Protein AF-A0A7C4DF90-F1 (afdb_monomer_lite)

Sequence (223 aa):
EKVYVNFPCPWRKARHQERRITSGDFVETLAAVLERGGTLELATDEDWYAREVKGMFEESPYFVVEDFVEGLQRDIETRYERKWKERGKTNFLIVVRKVQGAHVRRLLEGENEMAHVSFSGKVTWEKLKSLEGRVFKEGDKIFVVKKVYRDGDFLFRVISTDGNFQQQYYLNLSQHGDKWVLKIDEGSDPYRTPAMKWSLRKIMEYLTTDSLPGEVFQDVVDV

Radius of gyration: 24.83 Å; chains: 1; bounding box: 51×29×73 Å

Foldseek 3Di:
DEEEAEAFDLPPDPVCNCVTCLDDCNVQVCLAPADAFYKYKYKHLDPVSLVVSQVVQVPDPFKDWPDKDKADDDPDDDPVSVVCVVVVTIMIIIMIGTHHHHDDDDQQDDDPDWQKFKDADDFDPVLQQVQAQDWDDDPQKIKHQPDWDDDQWIKTWMWIGRNPDIDIFIWTWHDDPRMIMIGGDPVGDDRPGPNNSVVNVVSVCSRCVVPDPDDRPPPPPPD

Secondary structure (DSSP, 8-state):
-EEEEES-----SGGGGGGSTTSSSHHHHHHHHSPTT-EEEEEES-HHHHHHHHHHHHS-TTEEEEEEEES---SS--HHHHHHHHTTPPPEEEEEEE-S------SS-S-----EEEEES---HHHHHTTTT-EEEETTEEEEEEEEEEESEEEEEEEEEETTEEEEEEEEEEEETTEEEEEE-TT------HHHHHHHHHHHHHHHTTS------------

pLDDT: mean 87.06, std 15.18, range [32.41, 98.12]

Structure (mmCIF, N/CA/C/O backbone):
data_AF-A0A7C4DF90-F1
#
_entry.id   AF-A0A7C4DF90-F1
#
loop_
_atom_site.group_PDB
_atom_site.id
_atom_site.type_symbol
_atom_site.label_atom_id
_atom_site.label_alt_id
_atom_site.label_comp_id
_atom_site.label_asym_id
_atom_site.label_entity_id
_atom_site.label_seq_id
_atom_site.pdbx_PDB_ins_code
_atom_site.Cartn_x
_atom_site.Cartn_y
_atom_site.Cartn_z
_atom_site.occupancy
_atom_site.B_iso_or_equiv
_atom_site.auth_seq_id
_atom_site.auth_comp_id
_atom_site.auth_asym_id
_atom_site.auth_atom_id
_atom_site.pdbx_PDB_model_num
ATOM 1 N N . GLU A 1 1 ? -18.799 -6.530 3.593 1.00 91.06 1 GLU A N 1
ATOM 2 C CA . GLU A 1 1 ? -19.657 -6.341 4.784 1.00 91.06 1 GLU A CA 1
ATOM 3 C C . GLU A 1 1 ? -18.946 -5.809 6.037 1.00 91.06 1 GLU A C 1
ATOM 5 O O . GLU A 1 1 ? -19.333 -4.740 6.494 1.00 91.06 1 GLU A O 1
ATOM 10 N N . LYS A 1 2 ? -17.941 -6.485 6.626 1.00 95.75 2 LYS A N 1
ATOM 11 C CA . LYS A 1 2 ? -17.382 -6.087 7.939 1.00 95.75 2 LYS A CA 1
ATOM 12 C C . LYS A 1 2 ? -15.858 -6.210 8.033 1.00 95.75 2 LYS A C 1
ATOM 14 O O . LYS A 1 2 ? -15.284 -7.138 7.470 1.00 95.75 2 LYS A O 1
ATOM 19 N N . VAL A 1 3 ? -15.217 -5.295 8.760 1.00 97.06 3 VAL A N 1
ATOM 20 C CA . VAL A 1 3 ? -13.772 -5.289 9.053 1.00 97.06 3 VAL A CA 1
ATOM 21 C C . VAL A 1 3 ? -13.557 -5.281 10.567 1.00 97.06 3 VAL A C 1
ATOM 23 O O . VAL A 1 3 ? -14.248 -4.571 11.292 1.00 97.06 3 VAL A O 1
ATOM 26 N N . TYR A 1 4 ? -12.576 -6.049 11.045 1.00 95.12 4 TYR A N 1
ATOM 27 C CA . TYR A 1 4 ? -12.196 -6.097 12.457 1.00 95.12 4 TYR A CA 1
ATOM 28 C C . TYR A 1 4 ? -10.727 -5.710 12.627 1.00 95.12 4 TYR A C 1
ATOM 30 O O . TYR A 1 4 ? -9.852 -6.274 11.968 1.00 95.12 4 TYR A O 1
ATOM 38 N N . VAL A 1 5 ? -10.447 -4.801 13.558 1.00 95.94 5 VAL A N 1
ATOM 39 C CA . VAL A 1 5 ? -9.092 -4.401 13.951 1.00 95.94 5 VAL A CA 1
ATOM 40 C C . VAL A 1 5 ? -8.950 -4.622 15.453 1.00 95.94 5 VAL A C 1
ATOM 42 O O . VAL A 1 5 ? -9.498 -3.882 16.259 1.00 95.94 5 VAL A O 1
ATOM 45 N N . ASN A 1 6 ? -8.225 -5.669 15.848 1.00 95.00 6 ASN A N 1
ATOM 46 C CA . ASN A 1 6 ? -8.108 -6.068 17.252 1.00 95.00 6 ASN A CA 1
ATOM 47 C C . ASN A 1 6 ? -6.717 -5.732 17.810 1.00 95.00 6 ASN A C 1
ATOM 49 O O . ASN A 1 6 ? -5.723 -6.309 17.372 1.00 95.00 6 ASN A O 1
ATOM 53 N N . PHE A 1 7 ? -6.669 -4.850 18.811 1.00 94.25 7 PHE A N 1
ATOM 54 C CA . PHE A 1 7 ? -5.484 -4.445 19.582 1.00 94.25 7 PHE A CA 1
ATOM 55 C C . PHE A 1 7 ? -4.277 -4.062 18.709 1.00 94.25 7 PHE A C 1
ATOM 57 O O . PHE A 1 7 ? -3.184 -4.615 18.894 1.00 94.25 7 PHE A O 1
ATOM 64 N N . PRO A 1 8 ? -4.441 -3.139 17.738 1.00 94.38 8 PRO A N 1
ATOM 65 C CA . PRO A 1 8 ? -3.322 -2.695 16.921 1.00 94.38 8 PRO A CA 1
ATOM 66 C C . PRO A 1 8 ? -2.287 -1.983 17.801 1.00 94.38 8 PRO A C 1
ATOM 68 O O . PRO A 1 8 ? -2.618 -1.367 18.814 1.00 94.38 8 PRO A O 1
ATOM 71 N N . CYS A 1 9 ? -1.012 -2.045 17.413 1.00 91.81 9 CYS A N 1
ATOM 72 C CA . CYS A 1 9 ? 0.029 -1.328 18.143 1.00 91.81 9 CYS A CA 1
ATOM 73 C C . CYS A 1 9 ? -0.248 0.187 18.068 1.00 91.81 9 CYS A C 1
ATOM 75 O O . CYS A 1 9 ? -0.241 0.745 16.968 1.00 91.81 9 CYS A O 1
ATOM 77 N N . PRO A 1 10 ? -0.447 0.877 19.204 1.00 88.38 10 PRO A N 1
ATOM 78 C CA . PRO A 1 10 ? -0.927 2.256 19.204 1.00 88.38 10 PRO A CA 1
ATOM 79 C C . PRO A 1 10 ? 0.193 3.263 18.913 1.00 88.38 10 PRO A C 1
ATOM 81 O O . PRO A 1 10 ? -0.074 4.424 18.647 1.00 88.38 10 PRO A O 1
ATOM 84 N N . TRP A 1 11 ? 1.470 2.860 18.984 1.00 91.56 11 TRP A N 1
ATOM 85 C CA . TRP A 1 11 ? 2.624 3.742 18.758 1.00 91.56 11 TRP A CA 1
ATOM 86 C C . TRP A 1 11 ? 2.530 5.089 19.506 1.00 91.56 11 TRP A C 1
ATOM 88 O O . TRP A 1 11 ? 2.393 6.159 18.916 1.00 91.56 11 TRP A O 1
ATOM 98 N N . ARG A 1 12 ? 2.652 5.041 20.840 1.00 86.25 12 ARG A N 1
ATOM 99 C CA . ARG A 1 12 ? 2.509 6.205 21.746 1.00 86.25 12 ARG A CA 1
ATOM 100 C C . ARG A 1 12 ? 3.381 7.423 21.402 1.00 86.25 12 ARG A C 1
ATOM 102 O O . ARG A 1 12 ? 3.016 8.546 21.718 1.00 86.25 12 ARG A O 1
ATOM 109 N N . LYS A 1 13 ? 4.567 7.222 20.819 1.00 86.62 13 LYS A N 1
ATOM 110 C CA . LYS A 1 13 ? 5.497 8.321 20.508 1.00 86.62 13 LYS A CA 1
ATOM 111 C C . LYS A 1 13 ? 5.074 8.996 19.204 1.00 86.62 13 LYS A C 1
ATOM 113 O O . LYS A 1 13 ? 4.998 8.301 18.198 1.00 86.62 13 LYS A O 1
ATOM 118 N N . ALA A 1 14 ? 4.928 10.324 19.203 1.00 85.31 14 ALA A N 1
ATOM 119 C CA . ALA A 1 14 ? 4.525 11.111 18.027 1.00 85.31 14 ALA A CA 1
ATOM 120 C C . ALA A 1 14 ? 5.342 10.779 16.764 1.00 85.31 14 ALA A C 1
ATOM 122 O O . ALA A 1 14 ? 4.786 10.519 15.707 1.00 85.31 14 ALA A O 1
ATOM 123 N N . ARG A 1 15 ? 6.667 10.624 16.896 1.00 87.94 15 ARG A N 1
ATOM 124 C CA . ARG A 1 15 ? 7.560 10.210 15.794 1.00 87.94 15 ARG A CA 1
ATOM 125 C C . ARG A 1 15 ? 7.262 8.834 15.167 1.00 87.94 15 ARG A C 1
ATOM 127 O O . ARG A 1 15 ? 7.927 8.446 14.218 1.00 87.94 15 ARG A O 1
ATOM 134 N N . HIS A 1 16 ? 6.376 8.036 15.760 1.00 88.81 16 HIS A N 1
ATOM 135 C CA . HIS A 1 16 ? 5.957 6.727 15.255 1.00 88.81 16 HIS A CA 1
ATOM 136 C C . HIS A 1 16 ? 4.485 6.722 14.815 1.00 88.81 16 HIS A C 1
ATOM 138 O O . HIS A 1 16 ? 3.969 5.649 14.516 1.00 88.81 16 HIS A O 1
ATOM 144 N N . GLN A 1 17 ? 3.808 7.875 14.802 1.00 85.88 17 GLN A N 1
ATOM 145 C CA . GLN A 1 17 ? 2.392 7.979 14.452 1.00 85.88 17 GLN A CA 1
ATOM 146 C C . GLN A 1 17 ? 2.105 7.357 13.083 1.00 85.88 17 GLN A C 1
ATOM 148 O O . GLN A 1 17 ? 1.231 6.509 12.997 1.00 85.88 17 GLN A O 1
ATOM 153 N N . GLU A 1 18 ? 2.946 7.617 12.078 1.00 86.25 18 GLU A N 1
ATOM 154 C CA . GLU A 1 18 ? 2.845 7.041 10.723 1.00 86.25 18 GLU A CA 1
ATOM 155 C C . GLU A 1 18 ? 2.853 5.501 10.668 1.00 86.25 18 GLU A C 1
ATOM 157 O O . GLU A 1 18 ? 2.521 4.914 9.645 1.00 86.25 18 GLU A O 1
ATOM 162 N N . ARG A 1 19 ? 3.230 4.815 11.756 1.00 89.12 19 ARG A N 1
ATOM 163 C CA . ARG A 1 19 ? 3.214 3.345 11.844 1.00 89.12 19 ARG A CA 1
ATOM 164 C C . ARG A 1 19 ? 1.887 2.782 12.352 1.00 89.12 19 ARG A C 1
ATOM 166 O O . ARG A 1 19 ? 1.742 1.559 12.425 1.00 89.12 19 ARG A O 1
ATOM 173 N N . ARG A 1 20 ? 0.957 3.631 12.801 1.00 93.06 20 ARG A N 1
ATOM 174 C CA . ARG A 1 20 ? -0.379 3.200 13.227 1.00 93.06 20 ARG A CA 1
ATOM 175 C C . ARG A 1 20 ? -1.158 2.778 11.993 1.00 93.06 20 ARG A C 1
ATOM 177 O O . ARG A 1 20 ? -1.135 3.466 10.981 1.00 93.06 20 ARG A O 1
ATOM 184 N N . ILE A 1 21 ? -1.910 1.688 12.115 1.00 92.06 21 ILE A N 1
ATOM 185 C CA . ILE A 1 21 ? -2.818 1.247 11.049 1.00 92.06 21 ILE A CA 1
ATOM 186 C C . ILE A 1 21 ? -3.839 2.331 10.685 1.00 92.06 21 ILE A C 1
ATOM 188 O O . ILE A 1 21 ? -4.249 2.417 9.539 1.00 92.06 21 ILE A O 1
ATOM 192 N N . THR A 1 22 ? -4.203 3.177 11.650 1.00 92.94 22 THR A N 1
ATOM 193 C CA . THR A 1 22 ? -5.170 4.262 11.479 1.00 92.94 22 THR A CA 1
ATOM 194 C C . THR A 1 22 ? -4.570 5.551 10.927 1.00 92.94 22 THR A C 1
ATOM 196 O O . THR A 1 22 ? -5.285 6.532 10.845 1.00 92.94 22 THR A O 1
ATOM 199 N N . SER A 1 23 ? -3.280 5.609 10.587 1.00 88.94 23 SER A N 1
ATOM 200 C CA . SER A 1 23 ? -2.658 6.82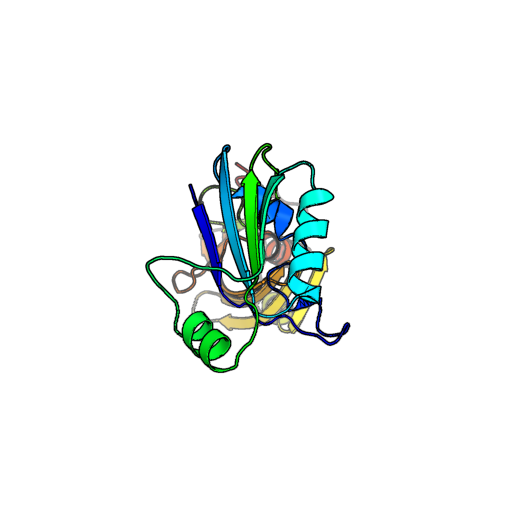1 10.024 1.00 88.94 23 SER A CA 1
ATOM 201 C C . SER A 1 23 ? -2.755 6.901 8.501 1.00 88.94 23 SER A C 1
ATOM 203 O O . SER A 1 23 ? -3.047 5.909 7.836 1.00 88.94 23 SER A O 1
ATOM 205 N N . GLY A 1 24 ? -2.466 8.087 7.955 1.00 86.00 24 GLY A N 1
ATOM 206 C CA . GLY A 1 24 ? -2.543 8.353 6.518 1.00 86.00 24 GLY A CA 1
ATOM 207 C C . GLY A 1 24 ? -3.975 8.227 6.003 1.00 86.00 24 GLY A C 1
ATOM 208 O O . GLY A 1 24 ? -4.915 8.586 6.706 1.00 86.00 24 GLY A O 1
ATOM 209 N N . ASP A 1 25 ? -4.129 7.648 4.816 1.00 88.06 25 ASP A N 1
ATOM 210 C CA . ASP A 1 25 ? -5.410 7.543 4.105 1.00 88.06 25 ASP A CA 1
ATOM 211 C C . ASP A 1 25 ? -6.267 6.354 4.586 1.00 88.06 25 ASP A C 1
ATOM 213 O O . ASP A 1 25 ? -6.979 5.722 3.801 1.00 88.06 25 ASP A O 1
ATOM 217 N N . PHE A 1 26 ? -6.143 5.947 5.857 1.00 92.75 26 PHE A N 1
ATOM 218 C CA . PHE A 1 26 ? -6.808 4.746 6.376 1.00 92.75 26 PHE A CA 1
ATOM 219 C C . PHE A 1 26 ? -8.331 4.840 6.263 1.00 92.75 26 PHE A C 1
ATOM 221 O O . PHE A 1 26 ? -8.975 3.885 5.822 1.00 92.75 26 PHE A O 1
ATOM 228 N N . VAL A 1 27 ? -8.907 5.983 6.645 1.00 94.50 27 VAL A N 1
ATOM 229 C CA . VAL A 1 27 ? -10.359 6.193 6.635 1.00 94.50 27 VAL A CA 1
ATOM 230 C C . VAL A 1 27 ? -10.882 6.174 5.198 1.00 94.50 27 VAL A C 1
ATOM 232 O O . VAL A 1 27 ? -11.837 5.461 4.896 1.00 94.50 27 VAL A O 1
ATOM 235 N N . GLU A 1 28 ? -10.215 6.873 4.285 1.00 93.50 28 GLU A N 1
ATOM 236 C CA . GLU A 1 28 ? -10.525 6.908 2.856 1.00 93.50 28 GLU A CA 1
ATOM 237 C C . GLU A 1 28 ? -10.403 5.515 2.231 1.00 93.50 28 GLU A C 1
ATOM 239 O O . GLU A 1 28 ? -11.296 5.068 1.509 1.00 93.50 28 GLU A O 1
ATOM 244 N N . THR A 1 29 ? -9.324 4.793 2.541 1.00 92.12 29 THR A N 1
ATOM 245 C CA . THR A 1 29 ? -9.081 3.431 2.044 1.00 92.12 29 THR A CA 1
ATOM 246 C C . THR A 1 29 ? -10.178 2.490 2.513 1.00 92.12 29 THR A C 1
ATOM 248 O O . THR A 1 29 ? -10.753 1.756 1.709 1.00 92.12 29 THR A O 1
ATOM 251 N N . LEU A 1 30 ? -10.525 2.544 3.799 1.00 94.75 30 LEU A N 1
ATOM 252 C CA . LEU A 1 30 ? -11.606 1.753 4.367 1.00 94.75 30 LEU A CA 1
ATOM 253 C C . LEU A 1 30 ? -12.951 2.092 3.704 1.00 94.75 30 LEU A C 1
ATOM 255 O O . LEU A 1 30 ? -13.715 1.192 3.350 1.00 94.75 30 LEU A O 1
ATOM 259 N N . ALA A 1 31 ? -13.219 3.379 3.470 1.00 95.19 31 ALA A N 1
ATOM 260 C CA . ALA A 1 31 ? -14.400 3.843 2.751 1.00 95.19 31 ALA A CA 1
ATOM 261 C C . ALA A 1 31 ? -14.413 3.410 1.279 1.00 95.19 31 ALA A C 1
ATOM 263 O O . ALA A 1 31 ? -15.491 3.272 0.709 1.00 95.19 31 ALA A O 1
ATOM 264 N N . ALA A 1 32 ? -13.269 3.172 0.643 1.00 92.12 32 ALA A N 1
ATOM 265 C CA . ALA A 1 32 ? -13.211 2.677 -0.731 1.00 92.12 32 ALA A CA 1
ATOM 266 C C . ALA A 1 32 ? -13.450 1.160 -0.841 1.00 92.12 32 ALA A C 1
ATOM 268 O O . ALA A 1 32 ? -13.897 0.697 -1.891 1.00 92.12 32 ALA A O 1
ATOM 269 N N . VAL A 1 33 ? -13.163 0.386 0.214 1.00 91.69 33 VAL A N 1
ATOM 270 C CA . VAL A 1 33 ? -13.254 -1.090 0.190 1.00 91.69 33 VAL A CA 1
ATOM 271 C C . VAL A 1 33 ? -14.504 -1.655 0.862 1.00 91.69 33 VAL A C 1
ATOM 273 O O . VAL A 1 33 ? -15.001 -2.691 0.430 1.00 91.69 33 VAL A O 1
ATOM 276 N N . LEU A 1 34 ? -15.034 -1.008 1.906 1.00 94.56 34 LEU A N 1
ATOM 277 C CA . LEU A 1 34 ? -16.262 -1.465 2.561 1.00 94.56 34 LEU A CA 1
ATOM 278 C C . LEU A 1 34 ? -17.479 -1.246 1.658 1.00 94.56 34 LEU A C 1
ATOM 280 O O . LEU A 1 34 ? -17.589 -0.237 0.965 1.00 94.56 34 LEU A O 1
ATOM 284 N N . GLU A 1 35 ? -18.454 -2.143 1.714 1.00 94.38 35 GLU A N 1
ATOM 285 C CA . GLU A 1 35 ? -19.769 -1.905 1.113 1.00 94.38 35 GLU A CA 1
ATOM 286 C C . GLU A 1 35 ? -20.521 -0.818 1.888 1.00 94.38 35 GLU A C 1
ATOM 288 O O . GLU A 1 35 ? -20.277 -0.593 3.077 1.00 94.38 35 GLU A O 1
ATOM 293 N N . ARG A 1 36 ? -21.451 -0.123 1.224 1.00 94.88 36 ARG A N 1
ATOM 294 C CA . ARG A 1 36 ? -22.321 0.847 1.904 1.00 94.88 36 ARG A CA 1
ATOM 295 C C . ARG A 1 36 ? -23.110 0.135 3.009 1.00 94.88 36 ARG A C 1
ATOM 297 O O . ARG A 1 36 ? -23.694 -0.912 2.764 1.00 94.88 36 ARG A O 1
ATOM 304 N N . GLY A 1 37 ? -23.130 0.708 4.211 1.00 96.25 37 GLY A N 1
ATOM 305 C CA . GLY A 1 37 ? -23.747 0.099 5.392 1.00 96.25 37 GLY A CA 1
ATOM 306 C C . GLY A 1 37 ? -22.874 -0.934 6.113 1.00 96.25 37 GLY A C 1
ATOM 307 O O . GLY A 1 37 ? -23.264 -1.374 7.195 1.00 96.25 37 GLY A O 1
ATOM 308 N N . GLY A 1 38 ? -21.710 -1.286 5.556 1.00 97.31 38 GLY A N 1
ATOM 309 C CA . GLY A 1 38 ? -20.718 -2.133 6.210 1.00 97.31 38 GLY A CA 1
ATOM 310 C C . GLY A 1 38 ? -20.042 -1.444 7.394 1.00 97.31 38 GLY A C 1
ATOM 311 O O . GLY A 1 38 ? -20.029 -0.212 7.481 1.00 97.31 38 GLY A O 1
ATOM 312 N N . THR A 1 39 ? -19.482 -2.239 8.306 1.00 97.81 39 THR A N 1
ATOM 313 C CA . THR A 1 39 ? -18.956 -1.745 9.586 1.00 97.81 39 THR A CA 1
ATOM 314 C C . THR A 1 39 ? -17.478 -2.058 9.797 1.00 97.81 39 THR A C 1
ATOM 316 O O . THR A 1 39 ? -16.958 -3.071 9.323 1.00 97.81 39 THR A O 1
ATOM 319 N N . LEU A 1 40 ? -16.797 -1.181 10.532 1.00 97.94 40 LEU A N 1
ATOM 320 C CA . LEU A 1 40 ? -15.517 -1.471 11.170 1.00 97.94 40 LEU A CA 1
ATOM 321 C C . LEU A 1 40 ? -15.731 -1.566 12.679 1.00 97.94 40 LEU A C 1
ATOM 323 O O . LEU A 1 40 ? -16.317 -0.671 13.281 1.00 97.94 40 LEU A O 1
ATOM 327 N N . GLU A 1 41 ? -15.176 -2.618 13.273 1.00 96.94 41 GLU A N 1
ATOM 328 C CA . GLU A 1 41 ? -14.998 -2.754 14.715 1.00 96.94 41 GLU A CA 1
ATOM 329 C C . GLU A 1 41 ? -13.514 -2.652 15.066 1.00 96.94 41 GLU A C 1
ATOM 331 O O . GLU A 1 41 ? -12.716 -3.509 14.671 1.00 96.94 41 GLU A O 1
ATOM 336 N N . LEU A 1 42 ? -13.139 -1.620 15.823 1.00 97.31 42 LEU A N 1
ATOM 337 C CA . LEU A 1 42 ? -11.782 -1.457 16.336 1.00 97.31 42 LEU A CA 1
ATOM 338 C C . LEU A 1 42 ? -11.762 -1.635 17.852 1.00 97.31 42 LEU A C 1
ATOM 340 O O . LEU A 1 42 ? -12.351 -0.842 18.580 1.00 97.31 42 LEU A O 1
ATOM 344 N N . ALA A 1 43 ? -11.047 -2.655 18.323 1.00 96.44 43 ALA A N 1
ATOM 345 C CA . ALA A 1 43 ? -10.838 -2.927 19.741 1.00 96.44 43 ALA A CA 1
ATOM 346 C C . ALA A 1 43 ? -9.415 -2.539 20.177 1.00 96.44 43 ALA A C 1
ATOM 348 O O . ALA A 1 43 ? -8.449 -2.830 19.469 1.00 96.44 43 ALA A O 1
ATOM 349 N N . THR A 1 44 ? -9.258 -1.917 21.347 1.00 95.50 44 THR A N 1
ATOM 350 C CA . THR A 1 44 ? -7.947 -1.518 21.901 1.00 95.50 44 THR A CA 1
ATOM 351 C C . THR A 1 44 ? -7.962 -1.457 23.434 1.00 95.50 44 THR A C 1
ATOM 353 O O . THR A 1 44 ? -9.017 -1.274 24.026 1.00 95.50 44 THR A O 1
ATOM 356 N N . ASP A 1 45 ? -6.811 -1.585 24.101 1.00 93.94 45 ASP A N 1
ATOM 357 C CA . ASP A 1 45 ? -6.652 -1.411 25.561 1.00 93.94 45 ASP A CA 1
ATOM 358 C C . ASP A 1 45 ? -6.129 -0.012 25.954 1.00 93.94 45 ASP A C 1
ATOM 360 O O . ASP A 1 45 ? -5.627 0.201 27.059 1.00 93.94 45 ASP A O 1
ATOM 364 N N . GLU A 1 46 ? -6.202 0.946 25.028 1.00 94.56 46 GLU A N 1
ATOM 365 C CA . GLU A 1 46 ? -5.574 2.266 25.131 1.00 94.56 46 GLU A CA 1
ATOM 366 C C . GLU A 1 46 ? -6.596 3.385 24.896 1.00 94.56 46 GLU A C 1
ATOM 368 O O . GLU A 1 46 ? -6.939 3.680 23.753 1.00 94.56 46 GLU A O 1
ATOM 373 N N . ASP A 1 47 ? -7.046 4.031 25.977 1.00 94.88 47 ASP A N 1
ATOM 374 C CA . ASP A 1 47 ? -8.098 5.065 25.962 1.00 94.88 47 ASP A CA 1
ATOM 375 C C . ASP A 1 47 ? -7.802 6.220 24.992 1.00 94.88 47 ASP A C 1
ATOM 377 O O . ASP A 1 47 ? -8.600 6.536 24.113 1.00 94.88 47 ASP A O 1
ATOM 381 N N . TRP A 1 48 ? -6.613 6.818 25.098 1.00 95.12 48 TRP A N 1
ATOM 382 C CA . TRP A 1 48 ? -6.212 7.939 24.243 1.00 95.12 48 TRP A CA 1
ATOM 383 C C . TRP A 1 48 ? -6.225 7.563 22.753 1.00 95.12 48 TRP A C 1
ATOM 385 O O . TRP A 1 48 ? -6.602 8.380 21.918 1.00 95.12 48 TRP A O 1
ATOM 395 N N . TYR A 1 49 ? -5.852 6.321 22.423 1.00 95.44 49 TYR A N 1
ATOM 396 C CA . TYR A 1 49 ? -5.857 5.830 21.049 1.00 95.44 49 TYR A CA 1
ATOM 397 C C . TYR A 1 49 ? -7.289 5.560 20.578 1.00 95.44 49 TYR A C 1
ATOM 399 O O . TYR A 1 49 ? -7.637 5.905 19.455 1.00 95.44 49 TYR A O 1
ATOM 407 N N . ALA A 1 50 ? -8.148 5.021 21.448 1.00 96.25 50 ALA A N 1
ATOM 408 C CA . ALA A 1 50 ? -9.563 4.834 21.147 1.00 96.25 50 ALA A CA 1
ATOM 409 C C . ALA A 1 50 ? -10.261 6.166 20.821 1.00 96.25 50 ALA A C 1
ATOM 411 O O . ALA A 1 50 ? -11.001 6.257 19.840 1.00 96.25 50 ALA A O 1
ATOM 412 N N . ARG A 1 51 ? -9.990 7.212 21.614 1.00 96.38 51 ARG A N 1
ATOM 413 C CA . ARG A 1 51 ? -10.534 8.564 21.405 1.00 96.38 51 ARG A CA 1
ATOM 414 C C . ARG A 1 51 ? -9.993 9.218 20.135 1.00 96.38 51 ARG A C 1
ATOM 416 O O . ARG A 1 51 ? -10.768 9.842 19.418 1.00 96.38 51 ARG A O 1
ATOM 423 N N . GLU A 1 52 ? -8.704 9.044 19.837 1.00 95.31 52 GLU A N 1
ATOM 424 C CA . GLU A 1 52 ? -8.097 9.512 18.583 1.00 95.31 52 GLU A CA 1
ATOM 425 C C . GLU A 1 52 ? -8.795 8.884 17.370 1.00 95.31 52 GLU A C 1
ATOM 427 O O . GLU A 1 52 ? -9.272 9.601 16.497 1.00 95.31 52 GLU A O 1
ATOM 432 N N . VAL A 1 53 ? -8.935 7.554 17.351 1.00 96.12 53 VAL A N 1
ATOM 433 C CA . VAL A 1 53 ? -9.620 6.836 16.266 1.00 96.12 53 VAL A CA 1
ATOM 434 C C . VAL A 1 53 ? -11.071 7.286 16.124 1.00 96.12 53 VAL A C 1
ATOM 436 O O . VAL A 1 53 ? -11.524 7.518 15.006 1.00 96.12 53 VAL A O 1
ATOM 439 N N . LYS A 1 54 ? -11.799 7.432 17.238 1.00 97.25 54 LYS A N 1
ATOM 440 C CA . LYS A 1 54 ? -13.170 7.955 17.223 1.00 97.25 54 LYS A CA 1
ATOM 441 C C . LYS A 1 54 ? -13.227 9.329 16.545 1.00 97.25 54 LYS A C 1
ATOM 443 O O . LYS A 1 54 ? -14.015 9.494 15.621 1.00 97.25 54 LYS A O 1
ATOM 448 N N . GLY A 1 55 ? -12.364 10.264 16.951 1.00 96.69 55 GLY A N 1
ATOM 449 C CA . GLY A 1 55 ? -12.306 11.609 16.371 1.00 96.69 55 GLY A CA 1
ATOM 450 C C . GLY A 1 55 ? -12.040 11.596 14.864 1.00 96.69 55 GLY A C 1
ATOM 451 O O . GLY A 1 55 ? -12.747 12.261 14.116 1.00 96.69 55 GLY A O 1
ATOM 452 N N . MET A 1 56 ? -11.112 10.753 14.398 1.00 95.81 56 MET A N 1
ATOM 453 C CA . MET A 1 56 ? -10.828 10.600 12.963 1.00 95.81 56 MET A CA 1
ATOM 454 C C . MET A 1 56 ? -12.058 10.185 12.144 1.00 95.81 56 MET A C 1
ATOM 456 O O . MET A 1 56 ? -12.242 10.645 11.019 1.00 95.81 56 MET A O 1
ATOM 460 N N . PHE A 1 57 ? -12.897 9.300 12.688 1.00 97.12 57 PHE A N 1
ATOM 461 C CA . PHE A 1 57 ? -14.130 8.887 12.018 1.00 97.12 57 PHE A CA 1
ATOM 462 C C . PHE A 1 57 ? -15.247 9.929 12.132 1.00 97.12 57 PHE A C 1
ATOM 464 O O . PHE A 1 57 ? -16.038 10.037 11.201 1.00 97.12 57 PHE A O 1
ATOM 471 N N . GLU A 1 58 ? -15.306 10.703 13.218 1.00 96.62 58 GLU A N 1
ATOM 472 C CA . GLU A 1 58 ? -16.260 11.814 13.374 1.00 96.62 58 GLU A CA 1
ATOM 473 C C . GLU A 1 58 ? -15.968 12.985 12.429 1.00 96.62 58 GLU A C 1
ATOM 475 O O . GLU A 1 58 ? -16.892 13.652 11.971 1.00 96.62 58 GLU A O 1
ATOM 480 N N . GLU A 1 59 ? -14.697 13.225 12.111 1.00 96.25 59 GLU A N 1
ATOM 481 C CA . GLU A 1 59 ? -14.273 14.255 11.154 1.00 96.25 59 GLU A CA 1
ATOM 482 C C . GLU A 1 59 ? -14.502 13.841 9.689 1.00 96.25 59 GLU A C 1
ATOM 484 O O . GLU A 1 59 ? -14.457 14.676 8.783 1.00 96.25 59 GLU A O 1
ATOM 489 N N . SER A 1 60 ? -14.760 12.556 9.436 1.00 94.69 60 SER A N 1
ATOM 490 C CA . SER A 1 60 ? -14.910 12.010 8.091 1.00 94.69 60 SER A CA 1
ATOM 491 C C . SER A 1 60 ? -16.361 12.041 7.598 1.00 94.69 60 SER A C 1
ATOM 493 O O . SER A 1 60 ? -17.259 11.586 8.303 1.00 94.69 60 SER A O 1
ATOM 495 N N . PRO A 1 61 ? -16.624 12.432 6.336 1.00 95.62 61 PRO A N 1
ATOM 496 C CA . PRO A 1 61 ? -17.963 12.330 5.752 1.00 95.62 61 PRO A CA 1
ATOM 497 C C . PRO A 1 61 ? -18.355 10.888 5.374 1.00 95.62 61 PRO A C 1
ATOM 499 O O . PRO A 1 61 ? -19.499 10.635 4.997 1.00 95.62 61 PRO A O 1
ATOM 502 N N . TYR A 1 62 ? -17.418 9.931 5.410 1.00 96.75 62 TYR A N 1
ATOM 503 C CA . TYR A 1 62 ? -17.648 8.577 4.894 1.00 96.75 62 TYR A CA 1
ATOM 504 C C . TYR A 1 62 ? -18.315 7.636 5.896 1.00 96.75 62 TYR A C 1
ATOM 506 O O . TYR A 1 62 ? -18.933 6.645 5.486 1.00 96.75 62 TYR A O 1
ATOM 514 N N . PHE A 1 63 ? -18.207 7.936 7.190 1.00 97.69 63 PHE A N 1
ATOM 515 C CA . PHE A 1 63 ? -18.625 7.061 8.278 1.00 97.69 63 PHE A CA 1
ATOM 516 C C . PHE A 1 63 ? -19.476 7.794 9.310 1.00 97.69 63 PHE A C 1
ATOM 518 O O . PHE A 1 63 ? -19.419 9.008 9.446 1.00 97.69 63 PHE A O 1
ATOM 525 N N . VAL A 1 64 ? -20.249 7.018 10.064 1.00 97.75 64 VAL A N 1
ATOM 526 C CA . VAL A 1 64 ? -20.886 7.446 11.310 1.00 97.75 64 VAL A CA 1
ATOM 527 C C . VAL A 1 64 ? -20.371 6.540 12.419 1.00 97.75 64 VAL A C 1
ATOM 529 O O . VAL A 1 64 ? -20.316 5.321 12.241 1.00 97.75 64 VAL A O 1
ATOM 532 N N . VAL A 1 65 ? -19.982 7.125 13.552 1.00 97.75 65 VAL A N 1
ATOM 533 C CA . VAL A 1 65 ? -19.671 6.361 14.765 1.00 97.75 65 VAL A CA 1
ATOM 534 C C . VAL A 1 65 ? -20.988 5.885 15.368 1.00 97.75 65 VAL A C 1
ATOM 536 O O . VAL A 1 65 ? -21.791 6.701 15.811 1.00 97.75 65 VAL A O 1
ATOM 539 N N . GLU A 1 66 ? -21.221 4.576 15.339 1.00 96.19 66 GLU A N 1
ATOM 540 C CA . GLU A 1 66 ? -22.429 3.971 15.908 1.00 96.19 66 GLU A CA 1
ATOM 541 C C . GLU A 1 66 ? -22.283 3.780 17.409 1.00 96.19 66 GLU A C 1
ATOM 543 O O . GLU A 1 66 ? -23.166 4.171 18.164 1.00 96.19 66 GLU A O 1
ATOM 548 N N . ASP A 1 67 ? -21.139 3.237 17.831 1.00 95.94 67 ASP A N 1
ATOM 549 C CA . ASP A 1 67 ? -20.885 2.911 19.226 1.00 95.94 67 ASP A CA 1
ATOM 550 C C . ASP A 1 67 ? -19.448 3.236 19.635 1.00 95.94 67 ASP A C 1
ATOM 552 O O . ASP A 1 67 ? -18.485 3.076 18.875 1.00 95.94 67 ASP A O 1
ATOM 556 N N . PHE A 1 68 ? -19.313 3.635 20.898 1.00 96.62 68 PHE A N 1
ATOM 557 C CA . PHE A 1 68 ? -18.053 3.699 21.627 1.00 96.62 68 PHE A CA 1
ATOM 558 C C . PHE A 1 68 ? -18.264 3.033 22.986 1.00 96.62 68 PHE A C 1
ATOM 560 O O . PHE A 1 68 ? -18.902 3.600 23.873 1.00 96.62 68 PHE A O 1
ATOM 567 N N . VAL A 1 69 ? -17.766 1.808 23.137 1.00 95.31 69 VAL A N 1
ATOM 568 C CA . VAL A 1 69 ? -18.005 0.980 24.323 1.00 95.31 69 VAL A CA 1
ATOM 569 C C . VAL A 1 69 ? -16.746 0.922 25.172 1.00 95.31 69 VAL A C 1
ATOM 571 O O . VAL A 1 69 ? -15.698 0.463 24.717 1.00 95.31 69 VAL A O 1
ATOM 574 N N . GLU A 1 70 ? -16.865 1.328 26.432 1.00 93.75 70 GLU A N 1
ATOM 575 C CA . GLU A 1 70 ? -15.851 1.091 27.456 1.00 93.75 70 GLU A CA 1
ATOM 576 C C . GLU A 1 70 ? -16.140 -0.245 28.156 1.00 93.75 70 GLU A C 1
ATOM 578 O O . GLU A 1 70 ? -17.252 -0.501 28.609 1.00 93.75 70 GLU A O 1
ATOM 583 N N . GLY A 1 71 ? -15.139 -1.118 28.242 1.00 87.69 71 GLY A N 1
ATOM 584 C CA . GLY A 1 71 ? -15.271 -2.434 28.864 1.00 87.69 71 GLY A CA 1
ATOM 585 C C . GLY A 1 71 ? -15.847 -3.511 27.943 1.00 87.69 71 GLY A C 1
ATOM 586 O O . GLY A 1 71 ? -16.712 -4.266 28.377 1.00 87.69 71 GLY A O 1
ATOM 587 N N . LEU A 1 72 ? -15.345 -3.614 26.705 1.00 87.19 72 LEU A N 1
ATOM 588 C CA . LEU A 1 72 ? -15.790 -4.585 25.692 1.00 87.19 72 LEU A CA 1
ATOM 589 C C . LEU A 1 72 ? -16.073 -5.996 26.258 1.00 87.19 72 LEU A C 1
ATOM 591 O O . LEU A 1 72 ? -15.185 -6.675 26.789 1.00 87.19 72 LEU A O 1
ATOM 595 N N . GLN A 1 73 ? -17.312 -6.455 26.069 1.00 83.44 73 GLN A N 1
ATOM 596 C CA . GLN A 1 73 ? -17.770 -7.822 26.321 1.00 83.44 73 GLN A CA 1
ATOM 597 C C . GLN A 1 73 ? -18.310 -8.417 25.018 1.00 83.44 73 GLN A C 1
ATOM 599 O O . GLN A 1 73 ? -19.114 -7.782 24.341 1.00 83.44 73 GLN A O 1
ATOM 604 N N . ARG A 1 74 ? -17.870 -9.627 24.669 1.00 84.62 74 ARG A N 1
ATOM 605 C CA . ARG A 1 74 ? -18.395 -10.403 23.538 1.00 84.62 74 ARG A CA 1
ATOM 606 C C . ARG A 1 74 ? -18.208 -11.894 23.792 1.00 84.62 74 ARG A C 1
ATOM 608 O O . ARG A 1 74 ? -17.317 -12.271 24.549 1.00 84.62 74 ARG A O 1
ATOM 615 N N . ASP A 1 75 ? -19.012 -12.716 23.124 1.00 83.31 75 ASP A N 1
ATOM 616 C CA . ASP A 1 75 ? -19.061 -14.170 23.346 1.00 83.31 75 ASP A CA 1
ATOM 617 C C . ASP A 1 75 ? -17.727 -14.873 23.061 1.00 83.31 75 ASP A C 1
ATOM 619 O O . ASP A 1 75 ? -17.355 -15.829 23.741 1.00 83.31 75 ASP A O 1
ATOM 623 N N . ILE A 1 76 ? -16.991 -14.394 22.052 1.00 85.75 76 ILE A N 1
ATOM 624 C CA . ILE A 1 76 ? -15.692 -14.944 21.658 1.00 85.75 76 ILE A CA 1
ATOM 625 C C . ILE A 1 76 ? -14.608 -13.900 21.897 1.00 85.75 76 ILE A C 1
ATOM 627 O O . ILE A 1 76 ? -14.512 -12.900 21.185 1.00 85.75 76 ILE A O 1
ATOM 631 N N . GLU A 1 77 ? -13.749 -14.174 22.875 1.00 88.75 77 GLU A N 1
ATOM 632 C CA . GLU A 1 77 ? -12.639 -13.300 23.237 1.00 88.75 77 GLU A CA 1
ATOM 633 C C . GLU A 1 77 ? -11.320 -13.713 22.573 1.00 88.75 77 GLU A C 1
ATOM 635 O O . GLU A 1 77 ? -10.879 -14.869 22.588 1.00 88.75 77 GLU A O 1
ATOM 640 N N . THR A 1 78 ? -10.605 -12.717 22.074 1.00 89.12 78 THR A N 1
ATOM 641 C CA . THR A 1 78 ? -9.204 -12.818 21.684 1.00 89.12 78 THR A CA 1
ATOM 642 C C . THR A 1 78 ? -8.315 -13.099 22.897 1.00 89.12 78 THR A C 1
ATOM 644 O O . THR A 1 78 ? -8.659 -12.877 24.061 1.00 89.12 78 THR A O 1
ATOM 647 N N . ARG A 1 79 ? -7.091 -13.564 22.630 1.00 89.69 79 ARG A N 1
ATOM 648 C CA . ARG A 1 79 ? -6.060 -13.719 23.665 1.00 89.69 79 ARG A CA 1
ATOM 649 C C . ARG A 1 79 ? -5.750 -12.398 24.386 1.00 89.69 79 ARG A C 1
ATOM 651 O O . ARG A 1 79 ? -5.447 -12.422 25.576 1.00 89.69 79 ARG A O 1
ATOM 658 N N . TYR A 1 80 ? -5.788 -11.270 23.673 1.00 88.00 80 TYR A N 1
ATOM 659 C CA . TYR A 1 80 ? -5.492 -9.956 24.246 1.00 88.00 80 TYR A CA 1
ATOM 660 C C . TYR A 1 80 ? -6.606 -9.480 25.174 1.00 88.00 80 TYR A C 1
ATOM 662 O O . TYR A 1 80 ? -6.293 -9.038 26.273 1.00 88.00 80 TYR A O 1
ATOM 670 N N . GLU A 1 81 ? -7.877 -9.661 24.800 1.00 89.44 81 GLU A N 1
ATOM 671 C CA . GLU A 1 81 ? -9.013 -9.317 25.670 1.00 89.44 81 GLU A CA 1
ATOM 672 C C . GLU A 1 81 ? -8.913 -10.001 27.024 1.00 89.44 81 GLU A C 1
ATOM 674 O O . GLU A 1 81 ? -8.915 -9.312 28.042 1.00 89.44 81 GLU A O 1
ATOM 679 N N . ARG A 1 82 ? -8.722 -11.327 27.027 1.00 89.75 82 ARG A N 1
ATOM 680 C CA . ARG A 1 82 ? -8.531 -12.112 28.254 1.00 89.75 82 ARG A CA 1
ATOM 681 C C . ARG A 1 82 ? -7.358 -11.599 29.079 1.00 89.75 82 ARG A C 1
ATOM 683 O O . ARG A 1 82 ? -7.519 -11.251 30.243 1.00 89.75 82 ARG A O 1
ATOM 690 N N . LYS A 1 83 ? -6.190 -11.458 28.444 1.00 90.44 83 LYS A N 1
ATOM 691 C CA . LYS A 1 83 ? -4.962 -10.983 29.098 1.00 90.44 83 LYS A CA 1
ATOM 692 C C . LYS A 1 83 ? -5.129 -9.601 29.737 1.00 90.44 83 LYS A C 1
ATOM 694 O O . LYS A 1 83 ? -4.536 -9.335 30.781 1.00 90.44 83 LYS A O 1
ATOM 699 N N . TRP A 1 84 ? -5.845 -8.689 29.085 1.00 88.94 84 TRP A N 1
ATOM 700 C CA . TRP A 1 84 ? -6.028 -7.328 29.583 1.00 88.94 84 TRP A CA 1
ATOM 701 C C . TRP A 1 84 ? -7.100 -7.257 30.669 1.00 88.94 84 TRP A C 1
ATOM 703 O O . TRP A 1 84 ? -6.857 -6.604 31.685 1.00 88.94 84 TRP A O 1
ATOM 713 N N . LYS A 1 85 ? -8.193 -8.019 30.536 1.00 86.75 85 LYS A N 1
ATOM 714 C CA . LYS A 1 85 ? -9.203 -8.191 31.591 1.00 86.75 85 LYS A CA 1
ATOM 715 C C . LYS A 1 85 ? -8.597 -8.775 32.870 1.00 86.75 85 LYS A C 1
ATOM 717 O O . LYS A 1 85 ? -8.798 -8.213 33.940 1.00 86.75 85 LYS A O 1
ATOM 722 N N . GLU A 1 86 ? -7.769 -9.817 32.762 1.00 90.25 86 GLU A N 1
ATOM 723 C CA . GLU A 1 86 ? -7.030 -10.405 33.897 1.00 90.25 86 GLU A CA 1
ATOM 724 C C . GLU A 1 86 ? -6.119 -9.394 34.614 1.00 90.25 86 GLU A C 1
ATOM 726 O O . GLU A 1 86 ? -5.838 -9.528 35.802 1.00 90.25 86 GLU A O 1
ATOM 731 N N . ARG A 1 87 ? -5.653 -8.364 33.900 1.00 90.62 87 ARG A N 1
ATOM 732 C CA . ARG A 1 87 ? -4.817 -7.283 34.443 1.00 90.62 87 ARG A CA 1
ATOM 733 C C . ARG A 1 87 ? -5.625 -6.078 34.928 1.00 90.62 87 ARG A C 1
ATOM 735 O O . ARG A 1 87 ? -5.023 -5.057 35.251 1.00 90.62 87 ARG A O 1
ATOM 742 N N . GLY A 1 88 ? -6.955 -6.169 34.936 1.00 88.75 88 GLY A N 1
ATOM 743 C CA . GLY A 1 88 ? -7.845 -5.074 35.321 1.00 88.75 88 GLY A CA 1
ATOM 744 C C . GLY A 1 88 ? -7.810 -3.881 34.364 1.00 88.75 88 GLY A C 1
ATOM 745 O O . GLY A 1 88 ? -8.148 -2.772 34.767 1.00 88.75 88 GLY A O 1
ATOM 746 N N . LYS A 1 89 ? -7.367 -4.074 33.114 1.00 88.81 89 LYS A N 1
ATOM 747 C CA . LYS A 1 89 ? -7.403 -3.018 32.098 1.00 88.81 89 LYS A CA 1
ATOM 748 C C . LYS A 1 89 ? -8.772 -2.955 31.425 1.00 88.81 89 LYS A C 1
ATOM 750 O O . LYS A 1 89 ? -9.355 -3.985 31.087 1.00 88.81 89 LYS A O 1
ATOM 755 N N . THR A 1 90 ? -9.219 -1.737 31.144 1.00 92.00 90 THR A N 1
ATOM 756 C CA . THR A 1 90 ? -10.400 -1.476 30.318 1.00 92.00 90 THR A CA 1
ATOM 757 C C . THR A 1 90 ? -10.059 -1.649 28.839 1.00 92.00 90 THR A C 1
ATOM 759 O O . THR A 1 90 ? -9.107 -1.049 28.343 1.00 92.00 90 THR A O 1
ATOM 762 N N . ASN A 1 91 ? -10.856 -2.454 28.134 1.00 93.62 91 ASN A N 1
ATOM 763 C CA . ASN A 1 91 ? -10.822 -2.544 26.675 1.00 93.62 91 ASN A CA 1
ATOM 764 C C . ASN A 1 91 ? -11.897 -1.628 26.089 1.00 93.62 91 ASN A C 1
ATOM 766 O O . ASN A 1 91 ? -13.015 -1.599 26.595 1.00 93.62 91 ASN A O 1
ATOM 770 N N . PHE A 1 92 ? -11.583 -0.948 25.001 1.00 96.06 92 PHE A N 1
ATOM 771 C CA . PHE A 1 92 ? -12.465 -0.042 24.280 1.00 96.06 92 PHE A CA 1
ATOM 772 C C . PHE A 1 92 ? -12.846 -0.667 22.941 1.00 96.06 92 PHE A C 1
ATOM 774 O O . PHE A 1 92 ? -12.001 -1.308 22.312 1.00 96.06 92 PHE A O 1
ATOM 781 N N . LEU A 1 93 ? -14.086 -0.465 22.501 1.00 96.94 93 LEU A N 1
ATOM 782 C CA . LEU A 1 93 ? -14.563 -0.818 21.164 1.00 96.94 93 LEU A CA 1
ATOM 783 C C . LEU A 1 93 ? -15.125 0.428 20.483 1.00 96.94 93 LEU A C 1
ATOM 785 O O . LEU A 1 93 ? -15.995 1.088 21.043 1.00 96.94 93 LEU A O 1
ATOM 789 N N . ILE A 1 94 ? -14.664 0.709 19.268 1.00 97.69 94 ILE A N 1
ATOM 790 C CA . ILE A 1 94 ? -15.286 1.682 18.369 1.00 97.69 94 ILE A CA 1
ATOM 791 C C . ILE A 1 94 ? -15.974 0.912 17.247 1.00 97.69 94 ILE A C 1
ATOM 793 O O . ILE A 1 94 ? -15.331 0.093 16.584 1.00 97.69 94 ILE A O 1
ATOM 797 N N . VAL A 1 95 ? -17.258 1.190 17.026 1.00 97.69 95 VAL A N 1
ATOM 798 C CA . VAL A 1 95 ? -18.024 0.669 15.891 1.00 97.69 95 VAL A CA 1
ATOM 799 C C . VAL A 1 95 ? -18.377 1.830 14.981 1.00 97.69 95 VAL A C 1
ATOM 801 O O . VAL A 1 95 ? -19.014 2.792 15.408 1.00 97.69 95 VAL A O 1
ATOM 804 N N . VAL A 1 96 ? -17.962 1.749 13.721 1.00 97.94 96 VAL A N 1
ATOM 805 C CA . VAL A 1 96 ? -18.289 2.761 12.711 1.00 97.94 96 VAL A CA 1
ATOM 806 C C . VAL A 1 96 ? -18.971 2.116 11.520 1.00 97.94 96 VAL A C 1
ATOM 808 O O . VAL A 1 96 ? -18.575 1.032 11.086 1.00 97.94 96 VAL A O 1
ATOM 811 N N . ARG A 1 97 ? -19.979 2.788 10.964 1.00 98.12 97 ARG A N 1
ATOM 812 C CA . ARG A 1 97 ? -20.717 2.339 9.781 1.00 98.12 97 ARG A CA 1
ATOM 813 C C . ARG A 1 97 ? -20.449 3.246 8.598 1.00 98.12 97 ARG A C 1
ATOM 815 O O . ARG A 1 97 ? -20.559 4.464 8.704 1.00 98.12 97 ARG A O 1
ATOM 822 N N . LYS A 1 98 ? -20.152 2.647 7.445 1.00 97.81 98 LYS A N 1
ATOM 823 C CA . LYS A 1 98 ? -19.977 3.378 6.191 1.00 97.81 98 LYS A CA 1
ATOM 824 C C . LYS A 1 98 ? -21.317 3.930 5.700 1.00 97.81 98 LYS A C 1
ATOM 826 O O . LYS A 1 98 ? -22.231 3.159 5.397 1.00 97.81 98 LYS A O 1
ATOM 831 N N . VAL A 1 99 ? -21.399 5.245 5.521 1.00 96.75 99 VAL A N 1
ATOM 832 C CA . VAL A 1 99 ? -22.574 5.943 4.967 1.00 96.75 99 VAL A CA 1
ATOM 833 C C . VAL A 1 99 ? -22.340 6.469 3.552 1.00 96.75 99 VAL A C 1
ATOM 835 O O . VAL A 1 99 ? -23.282 6.526 2.757 1.00 96.75 99 VAL A O 1
ATOM 838 N N . GLN A 1 100 ? -21.088 6.764 3.200 1.00 92.69 100 GLN A N 1
ATOM 839 C CA . GLN A 1 100 ? -20.704 7.298 1.896 1.00 92.69 100 GLN A CA 1
ATOM 840 C C . GLN A 1 100 ? -19.442 6.603 1.365 1.00 92.69 100 GLN A C 1
ATOM 842 O O . GLN A 1 100 ? -18.587 6.151 2.121 1.00 92.69 100 GLN A O 1
ATOM 847 N N . GLY A 1 101 ? -19.353 6.456 0.041 1.00 86.94 101 GLY A N 1
ATOM 848 C CA . GLY A 1 101 ? -18.159 5.940 -0.628 1.00 86.94 101 GLY A CA 1
ATOM 849 C C . GLY A 1 101 ? -17.078 7.004 -0.761 1.00 86.94 101 GLY A C 1
ATOM 850 O O . GLY A 1 101 ? -17.385 8.152 -1.074 1.00 86.94 101 GLY A O 1
ATOM 851 N N . ALA A 1 102 ? -15.826 6.598 -0.575 1.00 86.31 102 ALA A N 1
ATOM 852 C CA . ALA A 1 102 ? -14.671 7.373 -1.004 1.00 86.31 102 ALA A CA 1
ATOM 853 C C . ALA A 1 102 ? -14.163 6.828 -2.341 1.00 86.31 102 ALA A C 1
ATOM 855 O O . ALA A 1 102 ? -14.226 5.620 -2.594 1.00 86.31 102 ALA A O 1
ATOM 856 N N . HIS A 1 103 ? -13.638 7.715 -3.183 1.00 81.19 103 HIS A N 1
ATOM 857 C CA . HIS A 1 103 ? -12.825 7.313 -4.320 1.00 81.19 103 HIS A CA 1
ATOM 858 C C . HIS A 1 103 ? -11.361 7.455 -3.918 1.00 81.19 103 HIS A C 1
ATOM 860 O O . HIS A 1 103 ? -10.885 8.562 -3.679 1.00 81.19 103 HIS A O 1
ATOM 866 N N . VAL A 1 104 ? -10.662 6.329 -3.819 1.00 77.62 104 VAL A N 1
ATOM 867 C CA . VAL A 1 104 ? -9.220 6.304 -3.579 1.00 77.62 104 VAL A CA 1
ATOM 868 C C . VAL A 1 104 ? -8.559 5.895 -4.877 1.00 77.62 104 VAL A C 1
ATOM 870 O O . VAL A 1 104 ? -8.918 4.861 -5.447 1.00 77.62 104 VAL A O 1
ATOM 873 N N . ARG A 1 105 ? -7.600 6.706 -5.332 1.00 70.19 105 ARG A N 1
ATOM 874 C CA . ARG A 1 105 ? -6.770 6.370 -6.485 1.00 70.19 105 ARG A CA 1
ATOM 875 C C . ARG A 1 105 ? -6.057 5.059 -6.186 1.00 70.19 105 ARG A C 1
ATOM 877 O O . ARG A 1 105 ? -5.304 4.967 -5.214 1.00 70.19 105 ARG A O 1
ATOM 884 N N . ARG A 1 106 ? -6.303 4.034 -6.993 1.00 72.19 106 ARG A N 1
ATOM 885 C CA . ARG A 1 106 ? -5.648 2.742 -6.792 1.00 72.19 106 ARG A CA 1
ATOM 886 C C . ARG A 1 106 ? -4.327 2.781 -7.533 1.00 72.19 106 ARG A C 1
ATOM 888 O O . ARG A 1 106 ? -4.262 3.160 -8.693 1.00 72.19 106 ARG A O 1
ATOM 895 N N . LEU A 1 107 ? -3.254 2.361 -6.868 1.00 69.56 107 LEU A N 1
ATOM 896 C CA . LEU A 1 107 ? -1.956 2.247 -7.536 1.00 69.56 107 LEU A CA 1
ATOM 897 C C . LEU A 1 107 ? -2.007 1.245 -8.705 1.00 69.56 107 LEU A C 1
ATOM 899 O O . LEU A 1 107 ? -1.244 1.343 -9.661 1.00 69.56 107 LEU A O 1
ATOM 903 N N . LEU A 1 108 ? -2.924 0.285 -8.608 1.00 70.75 108 LEU A N 1
ATOM 904 C CA . LEU A 1 108 ? -3.242 -0.695 -9.632 1.00 70.75 108 LEU A CA 1
ATOM 905 C C . LEU A 1 108 ? -4.590 -0.305 -10.243 1.00 70.75 108 LEU A C 1
ATOM 907 O O . LEU A 1 108 ? -5.645 -0.672 -9.726 1.00 70.75 108 LEU A O 1
ATOM 911 N N . GLU A 1 109 ? -4.538 0.504 -11.295 1.00 54.34 109 GLU A N 1
ATOM 912 C CA . GLU A 1 109 ? -5.676 0.837 -12.155 1.00 54.34 109 GLU A CA 1
ATOM 913 C C . GLU A 1 109 ? -5.528 0.061 -13.475 1.00 54.34 109 GLU A C 1
ATOM 915 O O . GLU A 1 109 ? -4.459 0.095 -14.097 1.00 54.34 109 GLU A O 1
ATOM 920 N N . GLY A 1 110 ? -6.592 -0.639 -13.885 1.00 49.84 110 GLY A N 1
ATOM 921 C CA . GLY A 1 110 ? -6.699 -1.298 -15.194 1.00 49.84 110 GLY A CA 1
ATOM 922 C C . GLY A 1 110 ? -6.520 -2.820 -15.194 1.00 49.84 110 GLY A C 1
ATOM 923 O O . GLY A 1 110 ? -6.017 -3.416 -14.237 1.00 49.84 110 GLY A O 1
ATOM 924 N N . GLU A 1 111 ? -6.983 -3.442 -16.280 1.00 48.62 111 GLU A N 1
ATOM 925 C CA . GLU A 1 111 ? -6.838 -4.873 -16.554 1.00 48.62 111 GLU A CA 1
ATOM 926 C C . GLU A 1 111 ? -5.353 -5.268 -16.677 1.00 48.62 111 GLU A C 1
ATOM 928 O O . GLU A 1 111 ? -4.480 -4.451 -16.975 1.00 48.62 111 GLU A O 1
ATOM 933 N N . ASN A 1 112 ? -5.058 -6.543 -16.411 1.00 50.12 112 ASN A N 1
ATOM 934 C CA . ASN A 1 112 ? -3.725 -7.160 -16.453 1.00 50.12 112 ASN A CA 1
ATOM 935 C C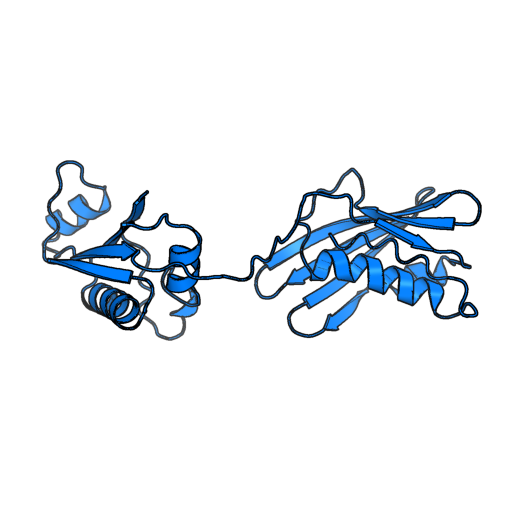 . ASN A 1 112 ? -3.174 -7.284 -17.895 1.00 50.12 112 ASN A C 1
ATOM 937 O O . ASN A 1 112 ? -2.627 -8.320 -18.273 1.00 50.12 112 ASN A O 1
ATOM 941 N N . GLU A 1 113 ? -3.325 -6.262 -18.735 1.00 52.47 113 GLU A N 1
ATOM 942 C CA . GLU A 1 113 ? -2.769 -6.289 -20.083 1.00 52.47 113 GLU A CA 1
ATOM 943 C C . GLU A 1 113 ? -1.233 -6.219 -20.051 1.00 52.47 113 GLU A C 1
ATOM 945 O O . GLU A 1 113 ? -0.604 -5.579 -19.197 1.00 52.47 113 GLU A O 1
ATOM 950 N N . MET A 1 114 ? -0.605 -6.944 -20.980 1.00 58.31 114 MET A N 1
ATOM 951 C CA . MET A 1 114 ? 0.848 -7.069 -21.064 1.00 58.31 114 MET A CA 1
ATOM 952 C C . MET A 1 114 ? 1.492 -5.729 -21.434 1.00 58.31 114 MET A C 1
ATOM 954 O O . MET A 1 114 ? 1.532 -5.346 -22.603 1.00 58.31 114 MET A O 1
ATOM 958 N N . ALA A 1 115 ? 2.070 -5.047 -20.444 1.00 70.06 115 ALA A N 1
ATOM 959 C CA . ALA A 1 115 ? 2.846 -3.834 -20.669 1.00 70.06 115 ALA A CA 1
ATOM 960 C C . ALA A 1 115 ? 4.122 -4.149 -21.474 1.00 70.06 115 ALA A C 1
ATOM 962 O O . ALA A 1 115 ? 5.070 -4.754 -20.963 1.00 70.06 115 ALA A O 1
ATOM 963 N N . HIS A 1 116 ? 4.145 -3.719 -22.732 1.00 84.00 116 HIS A N 1
ATOM 964 C CA . HIS A 1 116 ? 5.306 -3.772 -23.610 1.00 84.00 116 HIS A CA 1
ATOM 965 C C . HIS A 1 116 ? 5.389 -2.485 -24.430 1.00 84.00 116 HIS A C 1
ATOM 967 O O . HIS A 1 116 ? 4.407 -1.760 -24.573 1.00 84.00 116 HIS A O 1
ATOM 973 N N . VAL A 1 117 ? 6.576 -2.184 -24.942 1.00 87.12 117 VAL A N 1
ATOM 974 C CA . VAL A 1 117 ? 6.796 -1.082 -25.880 1.00 87.12 117 VAL A CA 1
ATOM 975 C C . VAL A 1 117 ? 7.621 -1.590 -27.052 1.00 87.12 117 VAL A C 1
ATOM 977 O O . VAL A 1 117 ? 8.553 -2.377 -26.869 1.00 87.12 117 VAL A O 1
ATOM 980 N N . SER A 1 118 ? 7.276 -1.152 -28.261 1.00 89.25 118 SER A N 1
ATOM 981 C CA . SER A 1 118 ? 8.026 -1.479 -29.471 1.00 89.25 118 SER A CA 1
ATOM 982 C C . SER A 1 118 ? 8.529 -0.209 -30.144 1.00 89.25 118 SER A C 1
ATOM 984 O O . SER A 1 118 ? 7.836 0.805 -30.167 1.00 89.25 118 SER A O 1
ATOM 986 N N . PHE A 1 119 ? 9.758 -0.239 -30.653 1.00 87.81 119 PHE A N 1
ATOM 987 C CA . PHE A 1 119 ? 10.370 0.919 -31.298 1.00 87.81 119 PHE A CA 1
ATOM 988 C C . PHE A 1 119 ? 11.381 0.500 -32.360 1.00 87.81 119 PHE A C 1
ATOM 990 O O . PHE A 1 119 ? 11.937 -0.597 -32.323 1.00 87.81 119 PHE A O 1
ATOM 997 N N . SER A 1 120 ? 11.637 1.401 -33.303 1.00 86.88 120 SER A N 1
ATOM 998 C CA . SER A 1 120 ? 12.681 1.233 -34.316 1.00 86.88 120 SER A CA 1
ATOM 999 C C . SER A 1 120 ? 13.865 2.128 -33.969 1.00 86.88 120 SER A C 1
ATOM 1001 O O . SER A 1 120 ? 13.690 3.221 -33.432 1.00 86.88 120 SER A O 1
ATOM 1003 N N . GLY A 1 121 ? 15.081 1.678 -34.261 1.00 82.62 121 GLY A N 1
ATOM 1004 C CA . GLY A 1 121 ? 16.281 2.469 -34.007 1.00 82.62 121 GLY A CA 1
ATOM 1005 C C . GLY A 1 121 ? 17.526 1.623 -33.795 1.00 82.62 121 GLY A C 1
ATOM 1006 O O . GLY A 1 121 ? 17.478 0.395 -33.699 1.00 82.62 121 GLY A O 1
ATOM 1007 N N . LYS A 1 122 ? 18.672 2.302 -33.715 1.00 83.81 122 LYS A N 1
ATOM 1008 C CA . LYS A 1 122 ? 19.958 1.650 -33.478 1.00 83.81 122 LYS A CA 1
ATOM 1009 C C . LYS A 1 122 ? 20.219 1.542 -31.978 1.00 83.81 122 LYS A C 1
ATOM 1011 O O . LYS A 1 122 ? 20.599 2.516 -31.334 1.00 83.81 122 LYS A O 1
ATOM 1016 N N . VAL A 1 123 ? 20.061 0.338 -31.436 1.00 87.38 123 VAL A N 1
ATOM 1017 C CA . VAL A 1 123 ? 20.430 0.022 -30.053 1.00 87.38 123 VAL A CA 1
ATOM 1018 C C . VAL A 1 123 ? 21.861 -0.509 -30.032 1.00 87.38 123 VAL A C 1
ATOM 1020 O O . VAL A 1 123 ? 22.175 -1.497 -30.693 1.00 87.38 123 VAL A O 1
ATOM 1023 N N . THR A 1 124 ? 22.745 0.152 -29.284 1.00 89.56 124 THR A N 1
ATOM 1024 C CA . THR A 1 124 ? 24.129 -0.301 -29.082 1.00 89.56 124 THR A CA 1
ATOM 1025 C C . THR A 1 124 ? 24.343 -0.780 -27.654 1.00 89.56 124 THR A C 1
ATOM 1027 O O . THR A 1 124 ? 23.689 -0.318 -26.715 1.00 89.56 124 THR A O 1
ATOM 1030 N N . TRP A 1 125 ? 25.291 -1.701 -27.473 1.00 89.19 125 TRP A N 1
ATOM 1031 C CA . TRP A 1 125 ? 25.631 -2.222 -26.152 1.00 89.19 125 TRP A CA 1
ATOM 1032 C C . TRP A 1 125 ? 26.118 -1.121 -25.204 1.00 89.19 125 TRP A C 1
ATOM 1034 O O . TRP A 1 125 ? 25.755 -1.117 -24.032 1.00 89.19 125 TRP A O 1
ATOM 1044 N N . GLU A 1 126 ? 26.876 -0.147 -25.704 1.00 89.75 126 GLU A N 1
ATOM 1045 C CA . GLU A 1 126 ? 27.385 0.975 -24.913 1.00 89.75 126 GLU A CA 1
ATOM 1046 C C . GLU A 1 126 ? 26.235 1.819 -24.351 1.00 89.75 126 GLU A C 1
ATOM 1048 O O . GLU A 1 126 ? 26.258 2.210 -23.183 1.00 89.75 126 GLU A O 1
ATOM 1053 N N . LYS A 1 127 ? 25.197 2.041 -25.165 1.00 89.69 127 LYS A N 1
ATOM 1054 C CA . LYS A 1 127 ? 24.000 2.795 -24.782 1.00 89.69 127 LYS A CA 1
ATOM 1055 C C . LYS A 1 127 ? 23.106 2.019 -23.815 1.00 89.69 127 LYS A C 1
ATOM 1057 O O . LYS A 1 127 ? 22.503 2.602 -22.922 1.00 89.69 127 LYS A O 1
ATOM 1062 N N . LEU A 1 128 ? 23.044 0.697 -23.951 1.00 92.38 128 LEU A N 1
ATOM 1063 C CA . LEU A 1 128 ? 22.375 -0.162 -22.974 1.00 92.38 128 LEU A CA 1
ATOM 1064 C C . LEU A 1 128 ? 23.120 -0.148 -21.639 1.00 92.38 128 LEU A C 1
ATOM 1066 O O . LEU A 1 128 ? 22.518 0.024 -20.583 1.00 92.38 128 LEU A O 1
ATOM 1070 N N . LYS A 1 129 ? 24.448 -0.275 -21.676 1.00 92.50 129 LYS A N 1
ATOM 1071 C CA . LYS A 1 129 ? 25.276 -0.307 -20.473 1.00 92.50 129 LYS A CA 1
ATOM 1072 C C . LYS A 1 129 ? 25.293 1.034 -19.740 1.00 92.50 129 LYS A C 1
ATOM 1074 O O . LYS A 1 129 ? 25.373 1.038 -18.515 1.00 92.50 129 LYS A O 1
ATOM 1079 N N . SER A 1 130 ? 25.140 2.158 -20.447 1.00 93.00 130 SER A N 1
ATOM 1080 C CA . SER A 1 130 ? 25.055 3.493 -19.837 1.00 93.00 130 SER A CA 1
ATOM 1081 C C . SER A 1 130 ? 23.785 3.727 -19.008 1.00 93.00 130 SER A C 1
ATOM 1083 O O . SER A 1 130 ? 23.731 4.714 -18.266 1.00 93.00 130 SER A O 1
ATOM 1085 N N . LEU A 1 131 ? 22.770 2.858 -19.119 1.00 92.50 131 LEU A N 1
ATOM 1086 C CA . LEU A 1 131 ? 21.592 2.868 -18.249 1.00 92.50 131 LEU A CA 1
ATOM 1087 C C . LEU A 1 131 ? 21.887 2.280 -16.865 1.00 92.50 131 LEU A C 1
ATOM 1089 O O . LEU A 1 131 ? 21.196 2.623 -15.910 1.00 92.50 131 LEU A O 1
ATOM 1093 N N . GLU A 1 132 ? 22.901 1.424 -16.724 1.00 95.00 132 GLU A N 1
ATOM 1094 C CA . GLU A 1 132 ? 23.218 0.791 -15.445 1.00 95.00 132 GLU A CA 1
ATOM 1095 C C . GLU A 1 132 ? 23.570 1.829 -14.369 1.00 95.00 132 GLU A C 1
ATOM 1097 O O . GLU A 1 132 ? 24.419 2.697 -14.550 1.00 95.00 132 GLU A O 1
ATOM 1102 N N . GLY A 1 133 ? 22.885 1.746 -13.231 1.00 91.44 133 GLY A N 1
ATOM 1103 C CA . GLY A 1 133 ? 23.004 2.684 -12.120 1.00 91.44 133 GLY A CA 1
ATOM 1104 C C . GLY A 1 133 ? 22.216 3.986 -12.292 1.00 91.44 133 GLY A C 1
ATOM 1105 O O . GLY A 1 133 ? 22.110 4.734 -11.318 1.00 91.44 133 GLY A O 1
ATOM 1106 N N . ARG A 1 134 ? 21.625 4.269 -13.464 1.00 93.38 134 ARG A N 1
ATOM 1107 C CA . ARG A 1 134 ? 20.831 5.492 -13.660 1.00 93.38 134 ARG A CA 1
ATOM 1108 C C . ARG A 1 134 ? 19.549 5.465 -12.846 1.00 93.38 134 ARG A C 1
ATOM 1110 O O . ARG A 1 134 ? 18.831 4.466 -12.814 1.00 93.38 134 ARG A O 1
ATOM 1117 N N . VAL A 1 135 ? 19.261 6.614 -12.241 1.00 94.69 135 VAL A N 1
ATOM 1118 C CA . VAL A 1 135 ? 18.047 6.889 -11.474 1.00 94.69 135 VAL A CA 1
ATOM 1119 C C . VAL A 1 135 ? 17.180 7.850 -12.273 1.00 94.69 135 VAL A C 1
ATOM 1121 O O . VAL A 1 135 ? 17.647 8.906 -12.697 1.00 94.69 135 VAL A O 1
ATOM 1124 N N . PHE A 1 136 ? 15.915 7.494 -12.436 1.00 94.50 136 PHE A N 1
ATOM 1125 C CA . PHE A 1 136 ? 14.890 8.322 -13.051 1.00 94.50 136 PHE A CA 1
ATOM 1126 C C . PHE A 1 136 ? 13.858 8.664 -11.980 1.00 94.50 136 PHE A C 1
ATOM 1128 O O . PHE A 1 136 ? 13.410 7.778 -11.251 1.00 94.50 136 PHE A O 1
ATOM 1135 N N . LYS A 1 137 ? 13.502 9.945 -11.860 1.00 94.62 137 LYS A N 1
ATOM 1136 C CA . LYS A 1 137 ? 12.549 10.438 -10.859 1.00 94.62 137 LYS A CA 1
ATOM 1137 C C . LYS A 1 137 ? 11.595 11.462 -11.469 1.00 94.62 137 LYS A C 1
ATOM 1139 O O . LYS A 1 137 ? 12.050 12.416 -12.091 1.00 94.62 137 LYS A O 1
ATOM 1144 N N . GLU A 1 138 ? 10.300 11.278 -11.239 1.00 92.38 138 GLU A N 1
ATOM 1145 C CA . GLU A 1 138 ? 9.231 12.202 -11.626 1.00 92.38 138 GLU A CA 1
ATOM 1146 C C . GLU A 1 138 ? 8.127 12.157 -10.560 1.00 92.38 138 GLU A C 1
ATOM 1148 O O . GLU A 1 138 ? 7.401 11.170 -10.448 1.00 92.38 138 GLU A O 1
ATOM 1153 N N . GLY A 1 139 ? 8.022 13.212 -9.745 1.00 89.56 139 GLY A N 1
ATOM 1154 C CA . GLY A 1 139 ? 7.097 13.237 -8.609 1.00 89.56 139 GLY A CA 1
ATOM 1155 C C . GLY A 1 139 ? 7.407 12.141 -7.581 1.00 89.56 139 GLY A C 1
ATOM 1156 O O . GLY A 1 139 ? 8.516 12.083 -7.039 1.00 89.56 139 GLY A O 1
ATOM 1157 N N . ASP A 1 140 ? 6.415 11.289 -7.327 1.00 87.44 140 ASP A N 1
ATOM 1158 C CA . ASP A 1 140 ? 6.439 10.122 -6.436 1.00 87.44 140 ASP A CA 1
ATOM 1159 C C . ASP A 1 140 ? 6.915 8.825 -7.117 1.00 87.44 140 ASP A C 1
ATOM 1161 O O . ASP A 1 140 ? 7.141 7.824 -6.434 1.00 87.44 140 ASP A O 1
ATOM 1165 N N . LYS A 1 141 ? 7.109 8.846 -8.443 1.00 92.94 141 LYS A N 1
ATOM 1166 C CA . LYS A 1 141 ? 7.604 7.715 -9.234 1.00 92.94 141 LYS A CA 1
ATOM 1167 C C . LYS A 1 141 ? 9.119 7.779 -9.346 1.00 92.94 141 LYS A C 1
ATOM 1169 O O . LYS A 1 141 ? 9.694 8.764 -9.822 1.00 92.94 141 LYS A O 1
ATOM 1174 N N . ILE A 1 142 ? 9.779 6.699 -8.956 1.00 95.56 142 ILE A N 1
ATOM 1175 C CA . ILE A 1 142 ? 11.222 6.520 -9.105 1.00 95.56 142 ILE A CA 1
ATOM 1176 C C . ILE A 1 142 ? 11.462 5.161 -9.744 1.00 95.56 142 ILE A C 1
ATOM 1178 O O . ILE A 1 142 ? 10.834 4.179 -9.362 1.00 95.56 142 ILE A O 1
ATOM 1182 N N . PHE A 1 143 ? 12.407 5.063 -10.674 1.00 97.56 143 PHE A N 1
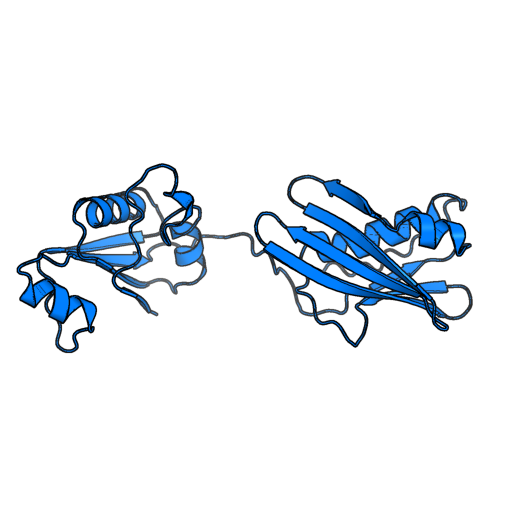ATOM 1183 C CA . PHE A 1 143 ? 12.985 3.768 -11.013 1.00 97.56 143 PHE A CA 1
ATOM 1184 C C . PHE A 1 143 ? 14.488 3.857 -11.243 1.00 97.56 143 PHE A C 1
ATOM 1186 O O . PHE A 1 143 ? 15.042 4.905 -11.576 1.00 97.56 143 PHE A O 1
ATOM 1193 N N . VAL A 1 144 ? 15.157 2.731 -11.033 1.00 97.12 144 VAL A N 1
ATOM 1194 C CA . VAL A 1 144 ? 16.600 2.583 -11.182 1.00 97.12 144 VAL A CA 1
ATOM 1195 C C . VAL A 1 144 ? 16.879 1.329 -11.982 1.00 97.12 144 VAL A C 1
ATOM 1197 O O . VAL A 1 144 ? 16.480 0.234 -11.579 1.00 97.12 144 VAL A O 1
ATOM 1200 N N . VAL A 1 145 ? 17.628 1.467 -13.072 1.00 97.50 145 VAL A N 1
ATOM 1201 C CA . VAL A 1 145 ? 18.168 0.313 -13.796 1.00 97.50 145 VAL A CA 1
ATOM 1202 C C . VAL A 1 145 ? 19.400 -0.159 -13.029 1.00 97.50 145 VAL A C 1
ATOM 1204 O O . VAL A 1 145 ? 20.471 0.428 -13.114 1.00 97.50 145 VAL A O 1
ATOM 1207 N N . LYS A 1 146 ? 19.257 -1.192 -12.200 1.00 97.25 146 LYS A N 1
ATOM 1208 C CA . LYS A 1 146 ? 20.332 -1.658 -11.315 1.00 97.25 146 LYS A CA 1
ATOM 1209 C C . LYS A 1 146 ? 21.449 -2.368 -12.055 1.00 97.25 146 LYS A C 1
ATOM 1211 O O . LYS A 1 146 ? 22.591 -2.239 -11.630 1.00 97.25 146 LYS A O 1
ATOM 1216 N N . LYS A 1 147 ? 21.108 -3.175 -13.058 1.00 96.56 147 LYS A N 1
ATOM 1217 C CA . LYS A 1 147 ? 22.055 -3.952 -13.867 1.00 96.56 147 LYS A CA 1
ATOM 1218 C C . LYS A 1 147 ? 21.487 -4.204 -15.253 1.00 96.56 147 LYS A C 1
ATOM 1220 O O . LYS A 1 147 ? 20.275 -4.374 -15.381 1.00 96.56 147 LYS A O 1
ATOM 1225 N N . VAL A 1 148 ? 22.376 -4.281 -16.239 1.00 96.31 148 VAL A N 1
ATOM 1226 C CA . VAL A 1 148 ? 22.052 -4.716 -17.601 1.00 96.31 148 VAL A CA 1
ATOM 1227 C C . VAL A 1 148 ? 22.883 -5.946 -17.951 1.00 96.31 148 VAL A C 1
ATOM 1229 O O . VAL A 1 148 ? 24.112 -5.938 -17.809 1.00 96.31 148 VAL A O 1
ATOM 1232 N N . TYR A 1 149 ? 22.199 -6.998 -18.388 1.00 94.44 149 TYR A N 1
ATOM 1233 C CA . TYR A 1 149 ? 22.766 -8.281 -18.791 1.00 94.44 149 TYR A CA 1
ATOM 1234 C C . TYR A 1 149 ? 22.566 -8.499 -20.291 1.00 94.44 149 TYR A C 1
ATOM 1236 O O . TYR A 1 149 ? 21.705 -7.873 -20.911 1.00 94.44 149 TYR A O 1
ATOM 1244 N N . ARG A 1 150 ? 23.371 -9.394 -20.862 1.00 92.44 150 ARG A N 1
ATOM 1245 C CA . ARG A 1 150 ? 23.311 -9.791 -22.266 1.00 92.44 150 ARG A CA 1
ATOM 1246 C C . ARG A 1 150 ? 23.498 -11.300 -22.356 1.00 92.44 150 ARG A C 1
ATOM 1248 O O . ARG A 1 150 ? 24.527 -11.786 -21.892 1.00 92.44 150 ARG A O 1
ATOM 1255 N N . ASP A 1 151 ? 22.543 -11.986 -22.969 1.00 81.38 151 ASP A N 1
ATOM 1256 C CA . ASP A 1 151 ? 22.622 -13.410 -23.302 1.00 81.38 151 ASP A CA 1
ATOM 1257 C C . ASP A 1 151 ? 21.667 -13.713 -24.470 1.00 81.38 151 ASP A C 1
ATOM 1259 O O . ASP A 1 151 ? 20.498 -14.033 -24.278 1.00 81.38 151 ASP A O 1
ATOM 1263 N N . GLY A 1 152 ? 22.133 -13.470 -25.700 1.00 83.62 152 GLY A N 1
ATOM 1264 C CA . GLY A 1 152 ? 21.260 -13.350 -26.876 1.00 83.62 152 GLY A CA 1
ATOM 1265 C C . GLY A 1 152 ? 20.474 -12.037 -26.846 1.00 83.62 152 GLY A C 1
ATOM 1266 O O . GLY A 1 152 ? 20.879 -11.072 -27.497 1.00 83.62 152 GLY A O 1
ATOM 1267 N N . ASP A 1 153 ? 19.428 -11.998 -26.023 1.00 90.25 153 ASP A N 1
ATOM 1268 C CA . ASP A 1 153 ? 18.639 -10.807 -25.700 1.00 90.25 153 ASP A CA 1
ATOM 1269 C C . ASP A 1 153 ? 19.310 -9.960 -24.603 1.00 90.25 153 ASP A C 1
ATOM 1271 O O . ASP A 1 153 ? 20.352 -10.318 -24.031 1.00 90.25 153 ASP A O 1
ATOM 1275 N N . PHE A 1 154 ? 18.711 -8.809 -24.290 1.00 94.69 154 PHE A N 1
ATOM 1276 C CA . PHE A 1 154 ? 19.151 -7.947 -23.197 1.00 94.69 154 PHE A CA 1
ATOM 1277 C C . PHE A 1 154 ? 18.159 -7.966 -22.043 1.00 94.69 154 PHE A C 1
ATOM 1279 O O . PHE A 1 154 ? 16.955 -7.828 -22.236 1.00 94.69 154 PHE A O 1
ATOM 1286 N N . LEU A 1 155 ? 18.681 -8.066 -20.823 1.00 95.31 155 LEU A N 1
ATOM 1287 C CA . LEU A 1 155 ? 17.869 -8.110 -19.612 1.00 95.31 155 LEU A CA 1
ATOM 1288 C C . LEU A 1 155 ? 18.222 -6.943 -18.692 1.00 95.31 155 LEU A C 1
ATOM 1290 O O . LEU A 1 155 ? 19.388 -6.732 -18.352 1.00 95.31 155 LEU A O 1
ATOM 1294 N N . PHE A 1 156 ? 17.217 -6.208 -18.230 1.00 96.38 156 PHE A N 1
ATOM 1295 C CA . PHE A 1 156 ? 17.377 -5.109 -17.282 1.00 96.38 156 PHE A CA 1
ATOM 1296 C C . PHE A 1 156 ? 16.833 -5.522 -15.928 1.00 96.38 156 PHE A C 1
ATOM 1298 O O . PHE A 1 156 ? 15.652 -5.824 -15.812 1.00 96.38 156 PHE A O 1
ATOM 1305 N N . ARG A 1 157 ? 17.656 -5.460 -14.878 1.00 97.44 157 ARG A N 1
ATOM 1306 C CA . ARG A 1 157 ? 17.152 -5.531 -13.502 1.00 97.44 157 ARG A CA 1
ATOM 1307 C C . ARG A 1 157 ? 16.746 -4.138 -13.057 1.00 97.44 157 ARG A C 1
ATOM 1309 O O . ARG A 1 157 ? 17.619 -3.290 -12.864 1.00 97.44 157 ARG A O 1
ATOM 1316 N N . VAL A 1 158 ? 15.457 -3.916 -12.848 1.00 97.69 158 VAL A N 1
ATOM 1317 C CA . VAL A 1 158 ? 14.897 -2.613 -12.484 1.00 97.69 158 VAL A CA 1
ATOM 1318 C C . VAL A 1 158 ? 14.326 -2.670 -11.072 1.00 97.69 158 VAL A C 1
ATOM 1320 O O . VAL A 1 158 ? 13.729 -3.664 -10.667 1.00 97.69 158 VAL A O 1
ATOM 1323 N N . ILE A 1 159 ? 14.535 -1.604 -10.303 1.00 97.56 159 ILE A N 1
ATOM 1324 C CA . ILE A 1 159 ? 13.799 -1.349 -9.061 1.00 97.56 159 ILE A CA 1
ATOM 1325 C C . ILE A 1 159 ? 12.948 -0.116 -9.299 1.00 97.56 159 ILE A C 1
ATOM 1327 O O . ILE A 1 159 ? 13.500 0.904 -9.707 1.00 97.56 159 ILE A O 1
ATOM 1331 N N . SER A 1 160 ? 11.647 -0.197 -9.038 1.00 96.19 160 SER A N 1
ATOM 1332 C CA . SER A 1 160 ? 10.767 0.969 -9.060 1.00 96.19 160 SER A CA 1
ATOM 1333 C C . SER A 1 160 ? 10.104 1.197 -7.712 1.00 96.19 160 SER A C 1
ATOM 1335 O O . SER A 1 160 ? 9.895 0.264 -6.932 1.00 96.19 160 SER A O 1
ATOM 1337 N N . THR A 1 161 ? 9.771 2.454 -7.467 1.00 95.38 161 THR A N 1
ATOM 1338 C CA . THR A 1 161 ? 9.100 2.937 -6.273 1.00 95.38 161 THR A CA 1
ATOM 1339 C C . THR A 1 161 ? 7.981 3.878 -6.696 1.00 95.38 161 THR A C 1
ATOM 1341 O O . THR A 1 161 ? 8.228 4.827 -7.439 1.00 95.38 161 THR A O 1
ATOM 1344 N N . ASP A 1 162 ? 6.779 3.615 -6.202 1.00 91.31 162 ASP A N 1
ATOM 1345 C CA . ASP A 1 162 ? 5.617 4.491 -6.285 1.00 91.31 162 ASP A CA 1
ATOM 1346 C C . ASP A 1 162 ? 5.234 4.885 -4.853 1.00 91.31 162 ASP A C 1
ATOM 1348 O O . ASP A 1 162 ? 4.639 4.095 -4.111 1.00 91.31 162 ASP A O 1
ATOM 1352 N N . GLY A 1 163 ? 5.660 6.071 -4.414 1.00 86.88 163 GLY A N 1
ATOM 1353 C CA . GLY A 1 163 ? 5.510 6.491 -3.018 1.00 86.88 163 GLY A CA 1
ATOM 1354 C C . GLY A 1 163 ? 6.194 5.516 -2.049 1.00 86.88 163 GLY A C 1
ATOM 1355 O O . GLY A 1 163 ? 7.419 5.407 -2.029 1.00 86.88 163 GLY A O 1
ATOM 1356 N N . ASN A 1 164 ? 5.404 4.790 -1.253 1.00 83.62 164 ASN A N 1
ATOM 1357 C CA . ASN A 1 164 ? 5.899 3.808 -0.277 1.00 83.62 164 ASN A CA 1
ATOM 1358 C C . ASN A 1 164 ? 5.932 2.366 -0.810 1.00 83.62 164 ASN A C 1
ATOM 1360 O O . ASN A 1 164 ? 6.366 1.456 -0.101 1.00 83.62 164 ASN A O 1
ATOM 1364 N N . PHE A 1 165 ? 5.468 2.135 -2.039 1.00 89.00 165 PHE A N 1
ATOM 1365 C CA . PHE A 1 165 ? 5.460 0.815 -2.650 1.00 89.00 165 PHE A CA 1
ATOM 1366 C C . PHE A 1 165 ? 6.709 0.625 -3.510 1.00 89.00 165 PHE A C 1
ATOM 1368 O O . PHE A 1 165 ? 6.885 1.313 -4.510 1.00 89.00 165 PHE A O 1
ATOM 1375 N N . GLN A 1 166 ? 7.578 -0.312 -3.131 1.00 94.19 166 GLN A N 1
ATOM 1376 C CA . GLN A 1 166 ? 8.785 -0.650 -3.886 1.00 94.19 166 GLN A CA 1
ATOM 1377 C C . GLN A 1 166 ? 8.704 -2.078 -4.420 1.00 94.19 166 GLN A C 1
ATOM 1379 O O . GLN A 1 166 ? 8.328 -2.998 -3.696 1.00 94.19 166 GLN A O 1
ATOM 1384 N N . GLN A 1 167 ? 9.159 -2.272 -5.655 1.00 95.12 167 GLN A N 1
ATOM 1385 C CA . GLN A 1 167 ? 9.274 -3.586 -6.276 1.00 95.12 167 GLN A CA 1
ATOM 1386 C C . GLN A 1 167 ? 10.526 -3.708 -7.144 1.00 95.12 167 GLN A C 1
ATOM 1388 O O . GLN A 1 167 ? 11.113 -2.715 -7.578 1.00 95.12 167 GLN A O 1
ATOM 1393 N N . GLN A 1 168 ? 10.934 -4.950 -7.396 1.00 96.81 168 GLN A N 1
ATOM 1394 C CA . GLN A 1 168 ? 12.018 -5.291 -8.310 1.00 96.81 168 GLN A CA 1
ATOM 1395 C C . GLN A 1 168 ? 11.487 -6.243 -9.381 1.00 96.81 168 GLN A C 1
ATOM 1397 O O . GLN A 1 168 ? 10.759 -7.177 -9.058 1.00 96.81 168 GLN A O 1
ATOM 1402 N N . TYR A 1 169 ? 11.891 -6.027 -10.629 1.00 95.88 169 TYR A N 1
ATOM 1403 C CA . TYR A 1 169 ? 11.517 -6.866 -11.765 1.00 95.88 169 TYR A CA 1
ATOM 1404 C C . TYR A 1 169 ? 12.582 -6.852 -12.851 1.00 95.88 169 TYR A C 1
ATOM 1406 O O . TYR A 1 169 ? 13.526 -6.052 -12.814 1.00 95.88 169 TYR A O 1
ATOM 1414 N N . TYR A 1 170 ? 12.414 -7.753 -13.813 1.00 95.94 170 TYR A N 1
ATOM 1415 C CA . TYR A 1 170 ? 13.240 -7.819 -14.999 1.00 95.94 170 TYR A CA 1
ATOM 1416 C C . TYR A 1 170 ? 12.452 -7.408 -16.241 1.00 95.94 170 TYR A C 1
ATOM 1418 O O . TYR A 1 170 ? 11.275 -7.736 -16.389 1.00 95.94 170 TYR A O 1
ATOM 1426 N N . LEU A 1 171 ? 13.115 -6.658 -17.117 1.00 95.38 171 LEU A N 1
ATOM 1427 C CA . LEU A 1 171 ? 12.618 -6.328 -18.449 1.00 95.38 171 LEU A CA 1
ATOM 1428 C C . LEU A 1 171 ? 13.507 -7.006 -19.485 1.00 95.38 171 LEU A C 1
ATOM 1430 O O . LEU A 1 171 ? 14.730 -6.931 -19.365 1.00 95.38 171 LEU A O 1
ATOM 1434 N N . ASN A 1 172 ? 12.900 -7.615 -20.495 1.00 95.12 172 ASN A N 1
ATOM 1435 C CA . ASN A 1 172 ? 13.584 -8.216 -21.631 1.00 95.12 172 ASN A CA 1
ATOM 1436 C C . ASN A 1 172 ? 13.454 -7.289 -22.848 1.00 95.12 172 ASN A C 1
ATOM 1438 O O . ASN A 1 172 ? 12.353 -6.853 -23.189 1.00 95.12 172 ASN A O 1
ATOM 1442 N N . LEU A 1 173 ? 14.586 -6.986 -23.479 1.00 95.25 173 LEU A N 1
ATOM 1443 C CA . LEU A 1 173 ? 14.679 -6.318 -24.767 1.00 95.25 173 LEU A CA 1
ATOM 1444 C C . LEU A 1 173 ? 15.208 -7.301 -25.810 1.00 95.25 173 LEU A C 1
ATOM 1446 O O . LEU A 1 173 ? 16.371 -7.707 -25.757 1.00 95.25 173 LEU A O 1
ATOM 1450 N N . SER A 1 174 ? 14.358 -7.593 -26.786 1.00 93.62 174 SER A N 1
ATOM 1451 C CA . SER A 1 174 ? 14.615 -8.517 -27.891 1.00 93.62 174 SER A CA 1
ATOM 1452 C C . SER A 1 174 ? 14.412 -7.815 -29.232 1.00 93.62 174 SER A C 1
ATOM 1454 O O . SER A 1 174 ? 13.661 -6.837 -29.342 1.00 93.62 174 SER A O 1
ATOM 1456 N N . GLN A 1 175 ? 15.114 -8.289 -30.260 1.00 91.75 175 GLN A N 1
ATOM 1457 C CA . GLN A 1 175 ? 14.985 -7.770 -31.619 1.00 91.75 175 GLN A CA 1
ATOM 1458 C C . GLN A 1 175 ? 14.088 -8.690 -32.450 1.00 91.75 175 GLN A C 1
ATOM 1460 O O . GLN A 1 175 ? 14.364 -9.878 -32.598 1.00 91.75 175 GLN A O 1
ATOM 1465 N N . HIS A 1 176 ? 13.044 -8.123 -33.046 1.00 88.69 176 HIS A N 1
ATOM 1466 C CA . HIS A 1 176 ? 12.117 -8.806 -33.942 1.00 88.69 176 HIS A CA 1
ATOM 1467 C C . HIS A 1 176 ? 12.111 -8.100 -35.303 1.00 88.69 176 HIS A C 1
ATOM 1469 O O . HIS A 1 176 ? 11.386 -7.128 -35.524 1.00 88.69 176 HIS A O 1
ATOM 1475 N N . GLY A 1 177 ? 12.952 -8.586 -36.221 1.00 86.44 177 GLY A N 1
ATOM 1476 C CA . GLY A 1 177 ? 13.179 -7.940 -37.517 1.00 86.44 177 GLY A CA 1
ATOM 1477 C C . GLY A 1 177 ? 13.809 -6.555 -37.344 1.00 86.44 177 GLY A C 1
ATOM 1478 O O . GLY A 1 177 ? 14.845 -6.415 -36.690 1.00 86.44 177 GLY A O 1
ATOM 1479 N N . ASP A 1 178 ? 13.157 -5.531 -37.890 1.00 84.56 178 ASP A N 1
ATOM 1480 C CA . ASP A 1 178 ? 13.619 -4.137 -37.811 1.00 84.56 178 ASP A CA 1
ATOM 1481 C C . ASP A 1 178 ? 13.179 -3.413 -36.525 1.00 84.56 178 ASP A C 1
ATOM 1483 O O . ASP A 1 178 ? 13.528 -2.249 -36.311 1.00 84.56 178 ASP A O 1
ATOM 1487 N N . LYS A 1 179 ? 12.416 -4.089 -35.656 1.00 90.31 179 LYS A N 1
ATOM 1488 C CA . LYS A 1 179 ? 11.876 -3.519 -34.419 1.00 90.31 179 LYS A CA 1
ATOM 1489 C C . LYS A 1 179 ? 12.529 -4.129 -33.186 1.00 90.31 179 LYS A C 1
ATOM 1491 O O . LYS A 1 179 ? 12.826 -5.320 -33.129 1.00 90.31 179 LYS A O 1
ATOM 1496 N N . TRP A 1 180 ? 12.682 -3.303 -32.166 1.00 92.94 180 TRP A N 1
ATOM 1497 C CA . TRP A 1 180 ? 13.012 -3.711 -30.810 1.00 92.94 180 TRP A CA 1
ATOM 1498 C C . TRP A 1 180 ? 11.740 -3.778 -29.978 1.00 92.94 180 TRP A C 1
ATOM 1500 O O . TRP A 1 180 ? 10.894 -2.888 -30.071 1.00 92.94 180 TRP A O 1
ATOM 1510 N N . VAL A 1 181 ? 11.616 -4.813 -29.152 1.00 93.06 181 VAL A N 1
ATOM 1511 C CA . VAL A 1 181 ? 10.500 -4.983 -28.220 1.00 93.06 181 VAL A CA 1
ATOM 1512 C C . VAL A 1 181 ? 11.059 -5.050 -26.810 1.00 93.06 181 VAL A C 1
ATOM 1514 O O . VAL A 1 181 ? 11.847 -5.938 -26.494 1.00 93.06 181 VAL A O 1
ATOM 1517 N N . LEU A 1 182 ? 10.648 -4.106 -25.965 1.00 94.38 182 LEU A N 1
ATOM 1518 C CA . LEU A 1 182 ? 10.932 -4.103 -24.536 1.00 94.38 182 LEU A CA 1
ATOM 1519 C C . LEU A 1 182 ? 9.663 -4.524 -23.792 1.00 94.38 182 LEU A C 1
ATOM 1521 O O . LEU A 1 182 ? 8.647 -3.830 -23.841 1.00 94.38 182 LEU A O 1
ATOM 1525 N N . LYS A 1 183 ? 9.726 -5.653 -23.092 1.00 93.19 183 LYS A N 1
ATOM 1526 C CA . LYS A 1 183 ? 8.605 -6.233 -22.343 1.00 93.19 183 LYS A CA 1
ATOM 1527 C C . LYS A 1 183 ? 9.034 -6.658 -20.943 1.00 93.19 183 LYS A C 1
ATOM 1529 O O . LYS A 1 183 ? 10.225 -6.734 -20.642 1.00 93.19 183 LYS A O 1
ATOM 1534 N N . ILE A 1 184 ? 8.062 -6.945 -20.083 1.00 92.88 184 ILE A N 1
ATOM 1535 C CA . ILE A 1 184 ? 8.317 -7.652 -18.823 1.00 92.88 184 ILE A CA 1
ATOM 1536 C C . ILE A 1 184 ? 8.890 -9.035 -19.157 1.00 92.88 184 ILE A C 1
ATOM 1538 O O . ILE A 1 184 ? 8.398 -9.712 -20.061 1.00 92.88 184 ILE A O 1
ATOM 1542 N N . ASP A 1 185 ? 9.954 -9.424 -18.461 1.00 92.75 185 ASP A N 1
ATOM 1543 C CA . ASP A 1 185 ? 10.540 -10.754 -18.605 1.00 92.75 185 ASP A CA 1
ATOM 1544 C C . ASP A 1 185 ? 9.597 -11.838 -18.060 1.00 92.75 185 ASP A C 1
ATOM 1546 O O . ASP A 1 185 ? 8.967 -11.639 -17.025 1.00 92.75 185 ASP A O 1
ATOM 1550 N N . GLU A 1 186 ? 9.528 -12.998 -18.715 1.00 85.19 186 GLU A N 1
ATOM 1551 C CA . GLU A 1 186 ? 8.626 -14.099 -18.331 1.00 85.19 186 GLU A CA 1
ATOM 1552 C C . GLU A 1 186 ? 8.920 -14.657 -16.928 1.00 85.19 186 GLU A C 1
ATOM 1554 O O . GLU A 1 186 ? 8.024 -15.175 -16.265 1.00 85.19 186 GLU A O 1
ATOM 1559 N N . GLY A 1 187 ? 10.154 -14.505 -16.433 1.00 85.00 187 GLY A N 1
ATOM 1560 C CA . GLY A 1 187 ? 10.528 -14.843 -15.061 1.00 85.00 187 GLY A CA 1
ATOM 1561 C C . GLY A 1 187 ? 10.094 -13.807 -14.016 1.00 85.00 187 GLY A C 1
ATOM 1562 O O . GLY A 1 187 ? 10.430 -13.955 -12.840 1.00 85.00 187 GLY A O 1
ATOM 1563 N N . SER A 1 188 ? 9.395 -12.741 -14.418 1.00 86.94 188 SER A N 1
ATOM 1564 C CA . SER A 1 188 ? 8.961 -11.639 -13.555 1.00 86.94 188 SER A CA 1
ATOM 1565 C C . SER A 1 188 ? 7.465 -11.368 -13.682 1.00 86.94 188 SER A C 1
ATOM 1567 O O . SER A 1 188 ? 6.933 -11.253 -14.778 1.00 86.94 188 SER A O 1
ATOM 1569 N N . ASP A 1 189 ? 6.802 -11.139 -12.548 1.00 86.75 189 ASP A N 1
ATOM 1570 C CA . ASP A 1 189 ? 5.396 -10.721 -12.521 1.00 86.75 189 ASP A CA 1
ATOM 1571 C C . ASP A 1 189 ? 5.198 -9.485 -11.617 1.00 86.75 189 ASP A C 1
ATOM 1573 O O . ASP A 1 189 ? 4.586 -9.572 -10.552 1.00 86.75 189 ASP A O 1
ATOM 1577 N N . PRO A 1 190 ? 5.785 -8.318 -11.968 1.00 89.94 190 PRO A N 1
ATOM 1578 C CA . PRO A 1 190 ? 5.672 -7.113 -11.153 1.00 89.94 190 PRO A CA 1
ATOM 1579 C C . PRO A 1 190 ? 4.259 -6.566 -11.145 1.00 89.94 190 PRO A C 1
ATOM 1581 O O . PRO A 1 190 ? 3.577 -6.552 -12.160 1.00 89.94 190 PRO A O 1
ATOM 1584 N N . TYR A 1 191 ? 3.855 -5.942 -10.054 1.00 89.38 191 TYR A N 1
ATOM 1585 C CA . TYR A 1 191 ? 2.647 -5.133 -10.052 1.00 89.38 191 TYR A CA 1
ATOM 1586 C C . TYR A 1 191 ? 2.724 -4.033 -11.125 1.00 89.38 191 TYR A C 1
ATOM 1588 O O . TYR A 1 191 ? 3.751 -3.364 -11.273 1.00 89.38 191 TYR A O 1
ATOM 1596 N N . ARG A 1 192 ? 1.642 -3.832 -11.890 1.00 86.81 192 ARG A N 1
ATOM 1597 C CA . ARG A 1 192 ? 1.607 -2.909 -13.042 1.00 86.81 192 ARG A CA 1
ATOM 1598 C C . ARG A 1 192 ? 1.421 -1.454 -12.593 1.00 86.81 192 ARG A C 1
ATOM 1600 O O . ARG A 1 192 ? 0.469 -0.783 -12.975 1.00 86.81 192 ARG A O 1
ATOM 1607 N N . THR A 1 193 ? 2.336 -0.976 -11.759 1.00 88.88 193 THR A N 1
ATOM 1608 C CA . THR A 1 193 ? 2.283 0.363 -11.166 1.00 88.88 193 THR A CA 1
ATOM 1609 C C . THR A 1 193 ? 2.688 1.456 -12.163 1.00 88.88 193 THR A C 1
ATOM 1611 O O . THR A 1 193 ? 3.365 1.165 -13.159 1.00 88.88 193 THR A O 1
ATOM 1614 N N . PRO A 1 194 ? 2.331 2.729 -11.912 1.00 89.44 194 PRO A N 1
ATOM 1615 C CA . PRO A 1 194 ? 2.755 3.855 -12.736 1.00 89.44 194 PRO A CA 1
ATOM 1616 C C . PRO A 1 194 ? 4.271 3.929 -12.953 1.00 89.44 194 PRO A C 1
ATOM 1618 O O . PRO A 1 194 ? 4.691 4.103 -14.094 1.00 89.44 194 PRO A O 1
ATOM 1621 N N . ALA A 1 195 ? 5.107 3.749 -11.924 1.00 92.31 195 ALA A N 1
ATOM 1622 C CA . ALA A 1 195 ? 6.564 3.765 -12.077 1.00 92.31 195 ALA A CA 1
ATOM 1623 C C . ALA A 1 195 ? 7.084 2.567 -12.887 1.00 92.31 195 ALA A C 1
ATOM 1625 O O . ALA A 1 195 ? 8.084 2.702 -13.593 1.00 92.31 195 ALA A O 1
ATOM 1626 N N . MET A 1 196 ? 6.405 1.414 -12.829 1.00 92.50 196 MET A N 1
ATOM 1627 C CA . MET A 1 196 ? 6.720 0.258 -13.674 1.00 92.50 196 MET A CA 1
ATOM 1628 C C . MET A 1 196 ? 6.413 0.551 -15.146 1.00 92.50 196 MET A C 1
ATOM 1630 O O . MET A 1 196 ? 7.309 0.485 -15.983 1.00 92.50 196 MET A O 1
ATOM 1634 N N . LYS A 1 197 ? 5.184 0.981 -15.465 1.00 90.50 197 LYS A N 1
ATOM 1635 C CA . LYS A 1 197 ? 4.798 1.365 -16.837 1.00 90.50 197 LYS A CA 1
ATOM 1636 C C . LYS A 1 197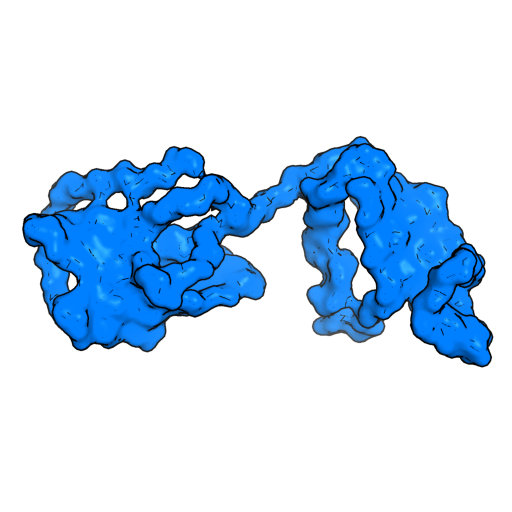 ? 5.682 2.503 -17.374 1.00 90.50 197 LYS A C 1
ATOM 1638 O O . LYS A 1 197 ? 6.060 2.516 -18.545 1.00 90.50 197 LYS A O 1
ATOM 1643 N N . TRP A 1 198 ? 6.050 3.448 -16.510 1.00 92.12 198 TRP A N 1
ATOM 1644 C CA . TRP A 1 198 ? 6.927 4.569 -16.845 1.00 92.12 198 TRP A CA 1
ATOM 1645 C C . TRP A 1 198 ? 8.365 4.135 -17.148 1.00 92.12 198 TRP A C 1
ATOM 1647 O O . TRP A 1 198 ? 8.985 4.720 -18.037 1.00 92.12 198 TRP A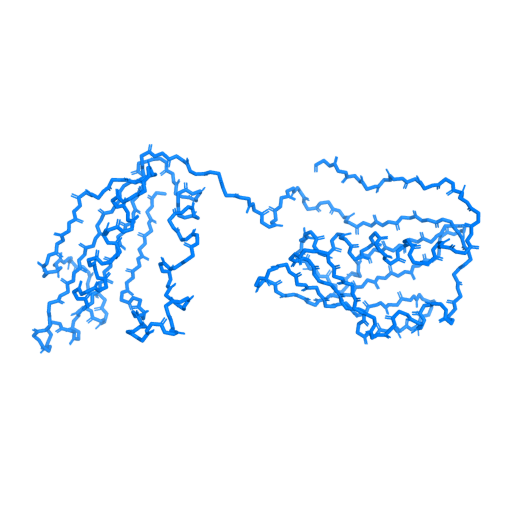 O 1
ATOM 1657 N N . SER A 1 199 ? 8.887 3.096 -16.485 1.00 94.56 199 SER A N 1
ATOM 1658 C CA . SER A 1 199 ? 10.241 2.597 -16.755 1.00 94.56 199 SER A CA 1
ATOM 1659 C C . SER A 1 199 ? 10.381 2.047 -18.176 1.00 94.56 199 SER A C 1
ATOM 1661 O O . SER A 1 199 ? 11.352 2.381 -18.853 1.00 94.56 199 SER A O 1
ATOM 1663 N N . LEU A 1 200 ? 9.375 1.316 -18.676 1.00 92.94 200 LEU A N 1
ATOM 1664 C CA . LEU A 1 200 ? 9.313 0.851 -20.067 1.00 92.94 200 LEU A CA 1
ATOM 1665 C C . LEU A 1 200 ? 9.400 2.026 -21.052 1.00 92.94 200 LEU A C 1
ATOM 1667 O O . LEU A 1 200 ? 10.274 2.049 -21.922 1.00 92.94 200 LEU A O 1
ATOM 1671 N N . ARG A 1 201 ? 8.532 3.035 -20.874 1.00 90.94 201 ARG A N 1
ATOM 1672 C CA . ARG A 1 201 ? 8.481 4.226 -21.739 1.00 90.94 201 ARG A CA 1
ATOM 1673 C C . ARG A 1 201 ? 9.811 4.989 -21.714 1.00 90.94 201 ARG A C 1
ATOM 1675 O O . ARG A 1 201 ? 10.378 5.273 -22.764 1.00 90.94 201 ARG A O 1
ATOM 1682 N N . LYS A 1 202 ? 10.361 5.253 -20.524 1.00 92.75 202 LYS A N 1
ATOM 1683 C CA . LYS A 1 202 ? 11.601 6.028 -20.363 1.00 92.75 202 LYS A CA 1
ATOM 1684 C C . LYS A 1 202 ? 12.848 5.314 -20.871 1.00 92.75 202 LYS A C 1
ATOM 1686 O O . LYS A 1 202 ? 13.733 5.974 -21.412 1.00 92.75 202 LYS A O 1
ATOM 1691 N N . ILE A 1 203 ? 12.940 3.992 -20.717 1.00 93.50 203 ILE A N 1
ATOM 1692 C CA . ILE A 1 203 ? 14.056 3.220 -21.279 1.00 93.50 203 ILE A CA 1
ATOM 1693 C C . ILE A 1 203 ? 14.006 3.283 -22.809 1.00 93.50 203 ILE A C 1
ATOM 1695 O O . ILE A 1 203 ? 15.020 3.589 -23.428 1.00 93.50 203 ILE A O 1
ATOM 1699 N N . MET A 1 204 ? 12.836 3.082 -23.421 1.00 91.38 204 MET A N 1
ATOM 1700 C CA . MET A 1 204 ? 12.657 3.250 -24.868 1.00 91.38 204 MET A CA 1
ATOM 1701 C C . MET A 1 204 ? 13.025 4.665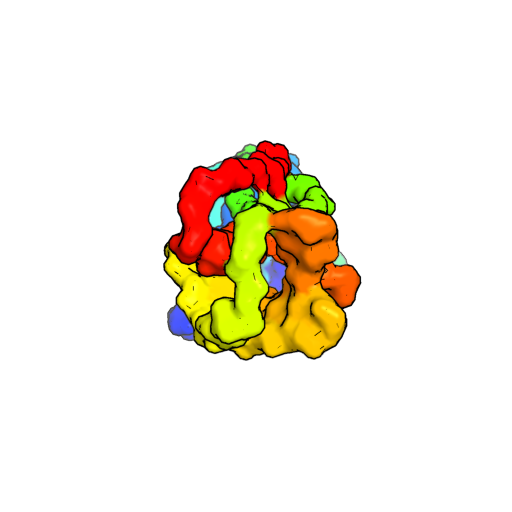 -25.343 1.00 91.38 204 MET A C 1
ATOM 1703 O O . MET A 1 204 ? 13.800 4.804 -26.289 1.00 91.38 204 MET A O 1
ATOM 1707 N N . GLU A 1 205 ? 12.513 5.716 -24.694 1.00 89.75 205 GLU A N 1
ATOM 1708 C CA . GLU A 1 205 ? 12.855 7.112 -25.017 1.00 89.75 205 GLU A CA 1
ATOM 1709 C C . GLU A 1 205 ? 14.375 7.321 -24.991 1.00 89.75 205 GLU A C 1
ATOM 1711 O O . GLU A 1 205 ? 14.964 7.840 -25.941 1.00 89.75 205 GLU A O 1
ATOM 1716 N N . TYR A 1 206 ? 15.042 6.836 -23.940 1.00 89.88 206 TYR A N 1
ATOM 1717 C CA . TYR A 1 206 ? 16.494 6.928 -23.820 1.00 89.88 206 TYR A CA 1
ATOM 1718 C C . TYR A 1 206 ? 17.209 6.226 -24.980 1.00 89.88 206 TYR A C 1
ATOM 1720 O O . TYR A 1 206 ? 18.125 6.790 -25.581 1.00 89.88 206 TYR A O 1
ATOM 1728 N N . LEU A 1 207 ? 16.781 5.011 -25.336 1.00 89.12 207 LEU A N 1
ATOM 1729 C CA . LEU A 1 207 ? 17.380 4.232 -26.421 1.00 89.12 207 LEU A CA 1
ATOM 1730 C C . LEU A 1 207 ? 17.163 4.874 -27.800 1.00 89.12 207 LEU A C 1
ATOM 1732 O O . LEU A 1 207 ? 18.054 4.791 -28.646 1.00 89.12 207 LEU A O 1
ATOM 1736 N N . THR A 1 208 ? 16.064 5.598 -27.999 1.00 85.19 208 THR A N 1
ATOM 1737 C CA . THR A 1 208 ? 15.705 6.234 -29.280 1.00 85.19 208 THR A CA 1
ATOM 1738 C C . THR A 1 208 ? 16.268 7.648 -29.473 1.00 85.19 208 THR A C 1
ATOM 1740 O O . THR A 1 208 ? 16.390 8.070 -30.619 1.00 85.19 208 THR A O 1
ATOM 1743 N N . THR A 1 209 ? 16.711 8.338 -28.411 1.00 73.31 209 THR A N 1
ATOM 1744 C CA . THR A 1 209 ? 17.082 9.782 -28.402 1.00 73.31 209 THR A CA 1
ATOM 1745 C C . THR A 1 209 ? 18.139 10.235 -29.446 1.00 73.31 209 THR A C 1
ATOM 1747 O O . THR A 1 209 ? 18.203 11.419 -29.753 1.00 73.31 209 THR A O 1
ATOM 1750 N N . ASP A 1 210 ? 18.930 9.332 -30.045 1.00 60.69 210 ASP A N 1
ATOM 1751 C CA . ASP A 1 210 ? 19.944 9.678 -31.074 1.00 60.69 210 ASP A CA 1
ATOM 1752 C C . ASP A 1 210 ? 19.480 9.404 -32.522 1.00 60.69 210 ASP A C 1
ATOM 1754 O O . ASP A 1 210 ? 20.250 9.542 -33.474 1.00 60.69 210 ASP A O 1
ATOM 1758 N N . SER A 1 211 ? 18.230 8.979 -32.700 1.00 48.28 211 SER A N 1
ATOM 1759 C CA . SER A 1 211 ? 17.616 8.665 -33.996 1.00 48.28 211 SER A CA 1
ATOM 1760 C C . SER A 1 211 ? 16.704 9.831 -34.383 1.00 48.28 211 SER A C 1
ATOM 1762 O O . SER A 1 211 ? 15.978 10.332 -33.525 1.00 48.28 211 SER A O 1
ATOM 1764 N N . LEU A 1 212 ? 16.715 10.268 -35.653 1.00 34.69 212 LEU A N 1
ATOM 1765 C CA . LEU A 1 212 ? 15.694 11.192 -36.186 1.00 34.69 212 LEU A CA 1
ATOM 1766 C C . LEU A 1 212 ? 14.295 10.722 -35.745 1.00 34.69 212 LEU A C 1
ATOM 1768 O O . LEU A 1 212 ? 14.114 9.507 -35.642 1.00 34.69 212 LEU A O 1
ATOM 1772 N N . PRO A 1 213 ? 13.328 11.629 -35.495 1.00 36.12 213 PRO A N 1
ATOM 1773 C CA . PRO A 1 213 ? 11.994 11.265 -35.021 1.00 36.12 213 PRO A CA 1
ATOM 1774 C C . PRO A 1 213 ? 11.280 10.400 -36.070 1.00 36.12 213 PRO A C 1
ATOM 1776 O O . PRO A 1 213 ? 10.593 10.898 -36.955 1.00 36.12 213 PRO A O 1
ATOM 1779 N N . GLY A 1 214 ? 11.517 9.093 -36.003 1.00 37.00 214 GLY A N 1
ATOM 1780 C CA . GLY A 1 214 ? 10.798 8.052 -36.713 1.00 37.00 214 GLY A CA 1
ATOM 1781 C C . GLY A 1 214 ? 9.607 7.631 -35.868 1.00 37.00 214 GLY A C 1
ATOM 1782 O O . GLY A 1 214 ? 9.679 7.651 -34.641 1.00 37.00 214 GLY A O 1
ATOM 1783 N N . GLU A 1 215 ? 8.514 7.308 -36.547 1.00 36.94 215 GLU A N 1
ATOM 1784 C CA . GLU A 1 215 ? 7.189 7.027 -35.998 1.00 36.94 215 GLU A CA 1
ATOM 1785 C C . GLU A 1 215 ? 7.237 6.237 -34.680 1.00 36.94 215 GLU A C 1
ATOM 1787 O O . GLU A 1 215 ? 7.495 5.031 -34.637 1.00 36.94 215 GLU A O 1
ATOM 1792 N N . VAL A 1 216 ? 6.978 6.953 -33.583 1.00 37.81 216 VAL A N 1
ATOM 1793 C CA . VAL A 1 216 ? 6.634 6.361 -32.295 1.00 37.81 216 VAL A CA 1
ATOM 1794 C C . VAL A 1 216 ? 5.227 5.805 -32.466 1.00 37.81 216 VAL A C 1
ATOM 1796 O O . VAL A 1 216 ? 4.249 6.542 -32.362 1.00 37.81 216 VAL A O 1
ATOM 1799 N N . PHE A 1 217 ? 5.109 4.512 -32.755 1.00 38.34 217 PHE A N 1
ATOM 1800 C CA . PHE A 1 217 ? 3.830 3.828 -32.613 1.00 38.34 217 PHE A CA 1
ATOM 1801 C C . PHE A 1 217 ? 3.564 3.686 -31.114 1.00 38.34 217 PHE A C 1
ATOM 1803 O O . PHE A 1 217 ? 4.043 2.762 -30.458 1.00 38.34 217 PHE A O 1
ATOM 1810 N N . GLN A 1 218 ? 2.863 4.676 -30.557 1.00 36.59 218 GLN A N 1
ATOM 1811 C CA . GLN A 1 218 ? 2.225 4.579 -29.251 1.00 36.59 218 GLN A CA 1
ATOM 1812 C C . GLN A 1 218 ? 1.104 3.539 -29.334 1.00 36.59 218 GLN A C 1
ATOM 1814 O O . GLN A 1 218 ? -0.066 3.886 -29.335 1.00 36.59 218 GLN A O 1
ATOM 1819 N N . ASP A 1 219 ? 1.468 2.263 -29.321 1.00 32.41 219 ASP A N 1
ATOM 1820 C CA . ASP A 1 219 ? 0.632 1.261 -28.669 1.00 32.41 219 ASP A CA 1
ATOM 1821 C C . ASP A 1 219 ? 1.137 1.133 -27.233 1.00 32.41 219 ASP A C 1
ATOM 1823 O O . ASP A 1 219 ? 1.575 0.081 -26.773 1.00 32.41 219 ASP A O 1
ATOM 1827 N N . VAL A 1 220 ? 1.115 2.250 -26.499 1.00 36.75 220 VAL A N 1
ATOM 1828 C CA . VAL A 1 220 ? 0.763 2.089 -25.098 1.00 36.75 220 VAL A CA 1
ATOM 1829 C C . VAL A 1 220 ? -0.744 2.035 -25.129 1.00 36.75 220 VAL A C 1
ATOM 1831 O O . VAL A 1 220 ? -1.387 3.071 -25.263 1.00 36.75 220 VAL A O 1
ATOM 1834 N N . VAL A 1 221 ? -1.282 0.821 -25.115 1.00 33.75 221 VAL A N 1
ATOM 1835 C CA . VAL A 1 221 ? -2.715 0.628 -24.940 1.00 33.75 221 VAL A CA 1
ATOM 1836 C C . VAL A 1 221 ? -3.043 1.196 -23.556 1.00 33.75 221 VAL A C 1
ATOM 1838 O O . VAL A 1 221 ? -2.770 0.581 -22.528 1.00 33.75 221 VAL A O 1
ATOM 1841 N N . ASP A 1 222 ? -3.476 2.456 -23.539 1.00 33.16 222 ASP A N 1
ATOM 1842 C CA . ASP A 1 222 ? -4.188 3.072 -22.429 1.00 33.16 222 ASP A CA 1
ATOM 1843 C C . ASP A 1 222 ? -5.665 2.715 -22.656 1.00 33.16 222 ASP A C 1
ATOM 1845 O O . ASP A 1 222 ? -6.362 3.379 -23.428 1.00 33.16 222 ASP A O 1
ATOM 1849 N N . VAL A 1 223 ? -6.116 1.636 -22.010 1.00 34.00 223 VAL A N 1
ATOM 1850 C CA . VAL A 1 223 ? -7.531 1.374 -21.703 1.00 34.00 223 VAL A CA 1
ATOM 1851 C C . VAL A 1 223 ? -7.638 1.025 -20.223 1.00 34.00 223 VAL A C 1
ATOM 1853 O O . VAL A 1 223 ? -6.858 0.166 -19.752 1.00 34.00 223 VAL A O 1
#